Protein AF-A0A1V4QVP5-F1 (afdb_monomer)

Nearest PDB structures (foldseek):
  4fip-assembly1_E  TM=5.882E-01  e=9.992E-01  Saccharomyces cerevisiae S288C
  4w4u-assembly1_A  TM=5.948E-01  e=1.489E+00  Saccharomyces cerevisiae CEN.PK113-7D
  3m99-assembly1_A  TM=4.412E-01  e=8.748E-01  Saccharomyces cerevisiae
  4zux-assemb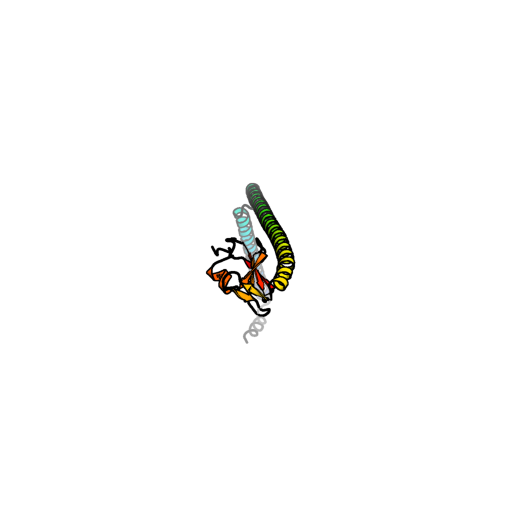ly1_U  TM=4.363E-01  e=8.748E-01  Saccharomyces cerevisiae S288C
  8c6j-assembly1_CN  TM=8.095E-01  e=6.877E+00  Homo sapiens

Radius of gyration: 49.01 Å; Cα contacts (8 Å, |Δi|>4): 133; chains: 1; bounding box: 114×27×97 Å

Structure (mmCIF, N/CA/C/O backbone):
data_AF-A0A1V4QVP5-F1
#
_entry.id   AF-A0A1V4QVP5-F1
#
loop_
_atom_site.group_PDB
_atom_site.id
_atom_site.type_symbol
_atom_site.label_atom_id
_atom_site.label_alt_id
_atom_site.label_comp_id
_atom_site.label_asym_id
_atom_site.label_entity_id
_atom_site.label_seq_id
_atom_site.pdbx_PDB_ins_code
_atom_site.Cartn_x
_atom_site.Cartn_y
_atom_site.Cartn_z
_atom_site.occupancy
_atom_site.B_iso_or_equiv
_atom_site.auth_seq_id
_atom_site.auth_comp_id
_atom_site.auth_asym_id
_atom_site.auth_atom_id
_atom_site.pdbx_PDB_model_num
ATOM 1 N N . MET A 1 1 ? 74.197 -14.615 -30.484 1.00 48.06 1 MET A N 1
ATOM 2 C CA . MET A 1 1 ? 75.615 -14.685 -30.912 1.00 48.06 1 MET A CA 1
ATOM 3 C C . MET A 1 1 ? 75.727 -15.071 -32.397 1.00 48.06 1 MET A C 1
ATOM 5 O O . MET A 1 1 ? 76.305 -16.100 -32.702 1.00 48.06 1 MET A O 1
ATOM 9 N N . THR A 1 2 ? 75.199 -14.274 -33.337 1.00 51.56 2 THR A N 1
ATOM 10 C CA . THR A 1 2 ? 75.295 -14.571 -34.794 1.00 51.56 2 THR A CA 1
ATOM 11 C C . THR A 1 2 ? 75.346 -13.304 -35.668 1.00 51.56 2 THR A C 1
ATOM 13 O O . THR A 1 2 ? 74.926 -13.320 -36.817 1.00 51.56 2 THR A O 1
ATOM 16 N N . GLY A 1 3 ? 75.841 -12.178 -35.136 1.00 49.94 3 GLY A N 1
ATOM 17 C CA . GLY A 1 3 ? 75.732 -10.869 -35.807 1.00 49.94 3 GLY A CA 1
ATOM 18 C C . GLY A 1 3 ? 77.021 -10.251 -36.362 1.00 49.94 3 GLY A C 1
ATOM 19 O O . GLY A 1 3 ? 76.950 -9.160 -36.906 1.00 49.94 3 GLY A O 1
ATOM 20 N N . TRP A 1 4 ? 78.194 -10.874 -36.203 1.00 47.78 4 TRP A N 1
ATOM 21 C CA . TRP A 1 4 ? 79.482 -10.172 -36.392 1.00 47.78 4 TRP A CA 1
ATOM 22 C C . TRP A 1 4 ? 80.413 -10.767 -37.465 1.00 47.78 4 TRP A C 1
ATOM 24 O O . TRP A 1 4 ? 81.536 -10.300 -37.616 1.00 47.78 4 TRP A O 1
ATOM 34 N N . CYS A 1 5 ? 79.963 -11.740 -38.266 1.00 49.09 5 CYS A N 1
ATOM 35 C CA . CYS A 1 5 ? 80.786 -12.302 -39.353 1.00 49.09 5 CYS A CA 1
ATOM 36 C C . CYS A 1 5 ? 80.526 -11.700 -40.745 1.00 49.09 5 CYS A C 1
ATOM 38 O O . CYS A 1 5 ? 81.312 -11.947 -41.652 1.00 49.09 5 CYS A O 1
ATOM 40 N N . PHE A 1 6 ? 79.480 -10.891 -40.942 1.00 49.09 6 PHE A N 1
ATOM 41 C CA . PHE A 1 6 ? 79.153 -10.371 -42.281 1.00 49.09 6 PHE A CA 1
ATOM 42 C C . PHE A 1 6 ? 79.916 -9.099 -42.685 1.00 49.09 6 PHE A C 1
ATOM 44 O O . PHE A 1 6 ? 79.939 -8.755 -43.862 1.00 49.09 6 PHE A O 1
ATOM 51 N N . VAL A 1 7 ? 80.576 -8.412 -41.747 1.00 53.84 7 VAL A N 1
ATOM 52 C CA . VAL A 1 7 ? 81.243 -7.125 -42.034 1.00 53.84 7 VAL A CA 1
ATOM 53 C C . VAL A 1 7 ? 82.668 -7.308 -42.582 1.00 53.84 7 VAL A C 1
ATOM 55 O O . VAL A 1 7 ? 83.163 -6.448 -43.303 1.00 53.84 7 VAL A O 1
ATOM 58 N N . ALA A 1 8 ? 83.322 -8.448 -42.333 1.00 49.28 8 ALA A N 1
ATOM 59 C CA . ALA A 1 8 ? 84.719 -8.652 -42.730 1.00 49.28 8 ALA A CA 1
ATOM 60 C C . ALA A 1 8 ? 84.920 -9.096 -44.196 1.00 49.28 8 ALA A C 1
ATOM 62 O O . ALA A 1 8 ? 86.034 -9.005 -44.702 1.00 49.28 8 ALA A O 1
ATOM 63 N N . LEU A 1 9 ? 83.873 -9.541 -44.907 1.00 50.56 9 LEU A N 1
ATOM 64 C CA . LEU A 1 9 ? 84.017 -10.088 -46.268 1.00 50.56 9 LEU A CA 1
ATOM 65 C C . LEU A 1 9 ? 83.854 -9.055 -47.403 1.00 50.56 9 LEU A C 1
ATOM 67 O O . LEU A 1 9 ? 83.979 -9.407 -48.571 1.00 50.56 9 LEU A O 1
ATOM 71 N N . VAL A 1 10 ? 83.576 -7.783 -47.089 1.00 54.41 10 VAL A N 1
ATOM 72 C CA . VAL A 1 10 ? 83.343 -6.726 -48.101 1.00 54.41 10 VAL A CA 1
ATOM 73 C C . VAL A 1 10 ? 84.635 -5.975 -48.484 1.00 54.41 10 VAL A C 1
ATOM 75 O O . VAL A 1 10 ? 84.661 -5.252 -49.474 1.00 54.41 10 VAL A O 1
ATOM 78 N N . LEU A 1 11 ? 85.746 -6.186 -47.768 1.00 52.00 11 LEU A N 1
ATOM 79 C CA . LEU A 1 11 ? 86.985 -5.402 -47.919 1.00 52.00 11 LEU A CA 1
ATOM 80 C C . LEU A 1 11 ? 88.023 -5.957 -48.920 1.00 52.00 11 LEU A C 1
ATOM 82 O O . LEU A 1 11 ? 89.117 -5.410 -49.018 1.00 52.00 11 LEU A O 1
ATOM 86 N N . GLN A 1 12 ? 87.689 -6.995 -49.695 1.00 54.16 12 GLN A N 1
ATOM 87 C CA . GLN A 1 12 ? 88.551 -7.544 -50.762 1.00 54.16 12 GLN A CA 1
ATOM 88 C C . GLN A 1 12 ? 87.877 -7.599 -52.145 1.00 54.16 12 GLN A C 1
ATOM 90 O O . GLN A 1 12 ? 88.340 -8.307 -53.036 1.00 54.16 12 GLN A O 1
ATOM 95 N N . ALA A 1 13 ? 86.781 -6.865 -52.352 1.00 56.88 13 ALA A N 1
ATOM 96 C CA . ALA A 1 13 ? 86.118 -6.807 -53.653 1.00 56.88 13 ALA A CA 1
ATOM 97 C C . ALA A 1 13 ? 86.552 -5.564 -54.447 1.00 56.88 13 ALA A C 1
ATOM 99 O O . ALA A 1 13 ? 86.545 -4.451 -53.923 1.00 56.88 13 ALA A O 1
ATOM 100 N N . ASP A 1 14 ? 86.899 -5.763 -55.723 1.00 57.47 14 ASP A N 1
ATOM 101 C CA . ASP A 1 14 ? 87.241 -4.696 -56.669 1.00 57.47 14 ASP A CA 1
ATOM 102 C C . ASP A 1 14 ? 86.198 -3.559 -56.638 1.00 57.47 14 ASP A C 1
ATOM 104 O O . ASP A 1 14 ? 84.995 -3.826 -56.782 1.00 57.47 14 ASP A O 1
ATOM 108 N N . PRO A 1 15 ? 86.615 -2.282 -56.535 1.00 60.66 15 PRO A N 1
ATOM 109 C CA . PRO A 1 15 ? 85.695 -1.151 -56.385 1.00 60.66 15 PRO A CA 1
ATOM 110 C C . PRO A 1 15 ? 84.714 -1.022 -57.563 1.00 60.66 15 PRO A C 1
ATOM 112 O O . PRO A 1 15 ? 83.573 -0.603 -57.377 1.00 60.66 15 PRO A O 1
ATOM 115 N N . GLY A 1 16 ? 85.104 -1.464 -58.764 1.00 61.56 16 GLY A N 1
ATOM 116 C CA . GLY A 1 16 ? 84.228 -1.472 -59.940 1.00 61.56 16 GLY A CA 1
ATOM 117 C C . GLY A 1 16 ? 83.059 -2.464 -59.848 1.00 61.56 16 GLY A C 1
ATOM 118 O O . GLY A 1 16 ? 81.964 -2.169 -60.328 1.00 61.56 16 GLY A O 1
ATOM 119 N N . LYS A 1 17 ? 83.242 -3.619 -59.190 1.00 61.50 17 LYS A N 1
ATOM 120 C CA . LYS A 1 17 ? 82.175 -4.626 -59.041 1.00 61.50 17 LYS A CA 1
ATOM 121 C C . LYS A 1 17 ? 81.186 -4.246 -57.943 1.00 61.50 17 LYS A C 1
ATOM 123 O O . LYS A 1 17 ? 79.986 -4.423 -58.144 1.00 61.50 17 LYS A O 1
ATOM 128 N N . LEU A 1 18 ? 81.657 -3.653 -56.844 1.00 61.34 18 LEU A N 1
ATOM 129 C CA . LEU A 1 18 ? 80.803 -3.170 -55.750 1.00 61.34 18 LEU A CA 1
ATOM 130 C C . LEU A 1 18 ? 79.824 -2.078 -56.208 1.00 61.34 18 LEU A C 1
ATOM 132 O O . LEU A 1 18 ? 78.652 -2.134 -55.846 1.00 61.34 18 LEU A O 1
ATOM 136 N N . ILE A 1 19 ? 80.263 -1.140 -57.054 1.00 66.00 19 ILE A N 1
ATOM 137 C CA . ILE A 1 19 ? 79.394 -0.076 -57.592 1.00 66.00 19 ILE A CA 1
ATOM 138 C C . ILE A 1 19 ? 78.336 -0.655 -58.545 1.00 66.00 19 ILE A C 1
ATOM 140 O O . ILE A 1 19 ? 77.173 -0.261 -58.504 1.00 66.00 19 ILE A O 1
ATOM 144 N N . SER A 1 20 ? 78.701 -1.638 -59.374 1.00 67.56 20 SER A N 1
ATOM 145 C CA . SER A 1 20 ? 77.731 -2.285 -60.269 1.00 67.56 20 SER A CA 1
ATOM 146 C C . SER A 1 20 ? 76.657 -3.067 -59.501 1.00 67.56 20 SER A C 1
ATOM 148 O O . SER A 1 20 ? 75.481 -3.016 -59.853 1.00 67.56 20 SER A O 1
ATOM 150 N N . LEU A 1 21 ? 77.032 -3.733 -58.404 1.00 70.81 21 LEU A N 1
ATOM 151 C CA . LEU A 1 21 ? 76.113 -4.539 -57.601 1.00 70.81 21 LEU A CA 1
ATOM 152 C C . LEU A 1 21 ? 75.145 -3.670 -56.785 1.00 70.81 21 LEU A C 1
ATOM 154 O O . LEU A 1 21 ? 73.966 -4.009 -56.663 1.00 70.81 21 LEU A O 1
ATOM 158 N N . THR A 1 22 ? 75.603 -2.528 -56.264 1.00 73.44 22 THR A N 1
ATOM 159 C CA . THR A 1 22 ? 74.737 -1.570 -55.556 1.00 73.44 22 THR A CA 1
ATOM 160 C C . THR A 1 22 ? 73.771 -0.860 -56.506 1.00 73.44 22 THR A C 1
ATOM 162 O O . THR A 1 22 ? 72.602 -0.680 -56.166 1.00 73.44 22 THR A O 1
ATOM 165 N N . LEU A 1 23 ? 74.190 -0.539 -57.734 1.00 74.19 23 LEU A N 1
ATOM 166 C CA . LEU A 1 23 ? 73.289 -0.005 -58.765 1.00 74.19 23 LEU A CA 1
ATOM 167 C C . LEU A 1 23 ? 72.232 -1.030 -59.209 1.00 74.19 23 LEU A C 1
ATOM 169 O O . LEU A 1 23 ? 71.060 -0.691 -59.343 1.00 74.19 23 LEU A O 1
ATOM 173 N N . ILE A 1 24 ? 72.605 -2.302 -59.374 1.00 78.06 24 ILE A N 1
ATOM 174 C CA . ILE A 1 24 ? 71.648 -3.353 -59.756 1.00 78.06 24 ILE A CA 1
ATOM 175 C C . ILE A 1 24 ? 70.640 -3.611 -58.627 1.00 78.06 24 ILE A C 1
ATOM 177 O O . ILE A 1 24 ? 69.439 -3.699 -58.873 1.00 78.06 24 ILE A O 1
ATOM 181 N N . THR A 1 25 ? 71.097 -3.688 -57.376 1.00 78.19 25 THR A N 1
ATOM 182 C CA . THR A 1 25 ? 70.210 -3.933 -56.224 1.00 78.19 25 THR A CA 1
ATOM 183 C C . THR A 1 25 ? 69.268 -2.765 -55.933 1.00 78.19 25 THR A C 1
ATOM 185 O O . THR A 1 25 ? 68.107 -3.000 -55.595 1.00 78.19 25 THR A O 1
ATOM 188 N N . THR A 1 26 ? 69.712 -1.518 -56.120 1.00 78.31 26 THR A N 1
ATOM 189 C CA . THR A 1 26 ? 68.842 -0.334 -55.992 1.00 78.31 26 THR A CA 1
ATOM 190 C C . THR A 1 26 ? 67.804 -0.243 -57.111 1.00 78.31 26 THR A C 1
ATOM 192 O O . THR A 1 26 ? 66.658 0.120 -56.851 1.00 78.31 26 THR A O 1
ATOM 195 N N . LEU A 1 27 ? 68.146 -0.642 -58.339 1.00 80.12 27 LEU A N 1
ATOM 196 C CA . LEU A 1 27 ? 67.174 -0.719 -59.434 1.00 80.12 27 LEU A CA 1
ATOM 197 C C . LEU A 1 27 ? 66.123 -1.812 -59.195 1.00 80.12 27 LEU A C 1
ATOM 199 O O . LEU A 1 27 ? 64.933 -1.570 -59.393 1.00 80.12 27 LEU A O 1
ATOM 203 N N . ILE A 1 28 ? 66.533 -2.990 -58.715 1.00 82.00 28 ILE A N 1
ATOM 204 C CA . ILE A 1 28 ? 65.602 -4.086 -58.406 1.00 82.00 28 ILE A CA 1
ATOM 205 C C . ILE A 1 28 ? 64.644 -3.687 -57.276 1.00 82.00 28 ILE A C 1
ATOM 207 O O . ILE A 1 28 ? 63.440 -3.930 -57.381 1.00 82.00 28 ILE A O 1
ATOM 211 N N . SER A 1 29 ? 65.138 -3.039 -56.217 1.00 83.00 29 SER A N 1
ATOM 212 C CA . SER A 1 29 ? 64.280 -2.595 -55.113 1.00 83.00 29 SER A CA 1
ATOM 213 C C . SER A 1 29 ? 63.316 -1.483 -55.537 1.00 83.00 29 SER A C 1
ATOM 215 O O . SER A 1 29 ? 62.144 -1.532 -55.164 1.00 83.00 29 SER A O 1
ATOM 217 N N . ALA A 1 30 ? 63.748 -0.541 -56.382 1.00 82.19 30 ALA A N 1
ATOM 218 C CA . ALA A 1 30 ? 62.877 0.502 -56.925 1.00 82.19 30 ALA A CA 1
ATOM 219 C C . ALA A 1 30 ? 61.730 -0.076 -57.773 1.00 82.19 30 ALA A C 1
ATOM 221 O O . ALA A 1 30 ? 60.576 0.328 -57.616 1.00 82.19 30 ALA A O 1
ATOM 222 N N . VAL A 1 31 ? 62.019 -1.070 -58.622 1.00 86.81 31 VAL A N 1
ATOM 223 C CA . VAL A 1 31 ? 60.994 -1.764 -59.421 1.00 86.81 31 VAL A CA 1
ATOM 224 C C . VAL A 1 31 ? 60.024 -2.531 -58.521 1.00 86.81 31 VAL A C 1
ATOM 226 O O . VAL A 1 31 ? 58.813 -2.481 -58.735 1.00 86.81 31 VAL A O 1
ATOM 229 N N . PHE A 1 32 ? 60.521 -3.192 -57.475 1.00 87.31 32 PHE A N 1
ATOM 230 C CA . PHE A 1 32 ? 59.671 -3.935 -56.545 1.00 87.31 32 PHE A CA 1
ATOM 231 C C . PHE A 1 32 ? 58.720 -3.013 -55.765 1.00 87.31 32 PHE A C 1
ATOM 233 O O . PHE A 1 32 ? 57.531 -3.308 -55.639 1.00 87.31 32 PHE A O 1
ATOM 240 N N . ILE A 1 33 ? 59.211 -1.853 -55.314 1.00 86.31 33 ILE A N 1
ATOM 241 C CA . ILE A 1 33 ? 58.389 -0.833 -54.645 1.00 86.31 33 ILE A CA 1
ATOM 242 C C . ILE A 1 33 ? 57.314 -0.292 -55.599 1.00 86.31 33 ILE A C 1
ATOM 244 O O . ILE A 1 33 ? 56.156 -0.159 -55.199 1.00 86.31 33 ILE A O 1
ATOM 248 N N . ALA A 1 34 ? 57.657 -0.039 -56.866 1.00 86.56 34 ALA A N 1
ATOM 249 C CA . ALA A 1 34 ? 56.696 0.425 -57.864 1.00 86.56 34 ALA A CA 1
ATOM 250 C C . ALA A 1 34 ? 55.576 -0.603 -58.115 1.00 86.56 34 ALA A C 1
ATOM 252 O O . ALA A 1 34 ? 54.401 -0.237 -58.165 1.00 86.56 34 ALA A O 1
ATOM 253 N N . ILE A 1 35 ? 55.913 -1.894 -58.200 1.00 89.00 35 ILE A N 1
ATOM 254 C CA . ILE A 1 35 ? 54.925 -2.970 -58.380 1.00 89.00 35 ILE A CA 1
ATOM 255 C C . ILE A 1 35 ? 53.986 -3.060 -57.170 1.00 89.00 35 ILE A C 1
ATOM 257 O O . ILE A 1 35 ? 52.769 -3.149 -57.344 1.00 89.00 35 ILE A O 1
ATOM 261 N N . ILE A 1 36 ? 54.521 -2.983 -55.946 1.00 88.00 36 ILE A N 1
ATOM 262 C CA . ILE A 1 36 ? 53.705 -2.998 -54.722 1.00 88.00 36 ILE A CA 1
ATOM 263 C C . ILE A 1 36 ? 52.761 -1.792 -54.684 1.00 88.00 36 ILE A C 1
ATOM 265 O O . ILE A 1 36 ? 51.580 -1.950 -54.371 1.00 88.00 36 ILE A O 1
ATOM 269 N N . ALA A 1 37 ? 53.244 -0.600 -55.041 1.00 88.62 37 ALA A N 1
ATOM 270 C CA . ALA A 1 37 ? 52.422 0.607 -55.067 1.00 88.62 37 ALA A CA 1
ATOM 271 C C . ALA A 1 37 ? 51.250 0.483 -56.057 1.00 88.62 37 ALA A C 1
ATOM 273 O O . ALA A 1 37 ? 50.115 0.828 -55.718 1.00 88.62 37 ALA A O 1
ATOM 274 N N . VAL A 1 38 ? 51.492 -0.073 -57.249 1.00 90.00 38 VAL A N 1
ATOM 275 C CA . VAL A 1 38 ? 50.442 -0.321 -58.250 1.00 90.00 38 VAL A CA 1
ATOM 276 C C . VAL A 1 38 ? 49.442 -1.372 -57.758 1.00 90.00 38 VAL A C 1
ATOM 278 O O . VAL A 1 38 ? 48.233 -1.170 -57.884 1.00 90.00 38 VAL A O 1
ATOM 281 N N . ALA A 1 39 ? 49.915 -2.460 -57.147 1.00 89.00 39 ALA A N 1
ATOM 282 C CA . ALA A 1 39 ? 49.050 -3.505 -56.603 1.00 89.00 39 ALA A CA 1
ATOM 283 C C . ALA A 1 39 ? 48.147 -2.976 -55.474 1.00 89.00 39 ALA A C 1
ATOM 285 O O . ALA A 1 39 ? 46.940 -3.222 -55.481 1.00 89.00 39 ALA A O 1
ATOM 286 N N . LEU A 1 40 ? 48.698 -2.188 -54.545 1.00 88.56 40 LEU A N 1
ATOM 287 C CA . LEU A 1 40 ? 47.925 -1.550 -53.477 1.00 88.56 40 LEU A CA 1
ATOM 288 C C . LEU A 1 40 ? 46.911 -0.546 -54.036 1.00 88.56 40 LEU A C 1
ATOM 290 O O . LEU A 1 40 ? 45.744 -0.571 -53.642 1.00 88.56 40 LEU A O 1
ATOM 294 N N . GLY A 1 41 ? 47.315 0.287 -55.000 1.00 88.88 41 GLY A N 1
ATOM 295 C CA . GLY A 1 41 ? 46.409 1.216 -55.677 1.00 88.88 41 GLY A CA 1
ATOM 296 C C . GLY A 1 41 ? 45.237 0.501 -56.359 1.00 88.88 41 GLY A C 1
ATOM 297 O O . GLY A 1 41 ? 44.087 0.941 -56.244 1.00 88.88 41 GLY A O 1
ATOM 298 N N . TYR A 1 42 ? 45.503 -0.639 -57.003 1.00 90.38 42 TYR A N 1
ATOM 299 C CA . TYR A 1 42 ? 44.484 -1.474 -57.641 1.00 90.38 42 TYR A CA 1
ATOM 300 C C . TYR A 1 42 ? 43.514 -2.103 -56.628 1.00 90.38 42 TYR A C 1
ATOM 302 O O . TYR A 1 42 ? 42.298 -2.078 -56.830 1.00 90.38 42 TYR A O 1
ATOM 310 N N . VAL A 1 43 ? 44.016 -2.620 -55.502 1.00 87.38 43 VAL A N 1
ATOM 311 C CA . VAL A 1 43 ? 43.166 -3.195 -54.446 1.00 87.38 43 VAL A CA 1
ATOM 312 C C . VAL A 1 43 ? 42.270 -2.127 -53.816 1.00 87.38 43 VAL A C 1
ATOM 314 O O . VAL A 1 43 ? 41.066 -2.347 -53.689 1.00 87.38 43 VAL A O 1
ATOM 317 N N . ILE A 1 44 ? 42.812 -0.946 -53.501 1.00 83.50 44 ILE A N 1
ATOM 318 C CA . ILE A 1 44 ? 42.043 0.163 -52.912 1.00 83.50 44 ILE A CA 1
ATOM 319 C C . ILE A 1 44 ? 40.950 0.643 -53.876 1.00 83.50 44 ILE A C 1
ATOM 321 O O . ILE A 1 44 ? 39.801 0.833 -53.470 1.00 83.50 44 ILE A O 1
ATOM 325 N N . THR A 1 45 ? 41.265 0.809 -55.165 1.00 80.69 45 THR A N 1
ATOM 326 C CA . THR A 1 45 ? 40.262 1.224 -56.163 1.00 80.69 45 THR A CA 1
ATOM 327 C C . THR A 1 45 ? 39.182 0.168 -56.376 1.00 80.69 45 THR A C 1
ATOM 329 O O . THR A 1 45 ? 38.007 0.521 -56.513 1.00 80.69 45 THR A O 1
ATOM 332 N N . ARG A 1 46 ? 39.531 -1.124 -56.344 1.00 82.12 46 ARG A N 1
ATOM 333 C CA . ARG A 1 46 ? 38.543 -2.205 -56.431 1.00 82.12 46 ARG A CA 1
ATOM 334 C C . ARG A 1 46 ? 37.659 -2.276 -55.185 1.00 82.12 46 ARG A C 1
ATOM 336 O O . ARG A 1 46 ? 36.451 -2.430 -55.336 1.00 82.12 46 ARG A O 1
ATOM 343 N N . MET A 1 47 ? 38.224 -2.114 -53.987 1.00 77.69 47 MET A N 1
ATOM 344 C CA . MET A 1 47 ? 37.452 -2.070 -52.739 1.00 77.69 47 MET A CA 1
ATOM 345 C C . MET A 1 47 ? 36.479 -0.892 -52.725 1.00 77.69 47 MET A C 1
ATOM 347 O O . MET A 1 47 ? 35.302 -1.096 -52.454 1.00 77.69 47 MET A O 1
ATOM 351 N N . ARG A 1 48 ? 36.911 0.307 -53.135 1.00 73.12 48 ARG A N 1
ATOM 352 C CA . ARG A 1 48 ? 36.013 1.471 -53.251 1.00 73.12 48 ARG A CA 1
ATOM 353 C C . ARG A 1 48 ? 34.878 1.254 -54.255 1.00 73.12 48 ARG A C 1
ATOM 355 O O . ARG A 1 48 ? 33.755 1.683 -54.012 1.00 73.12 48 ARG A O 1
ATOM 362 N N . ARG A 1 49 ? 35.137 0.569 -55.376 1.00 70.75 49 ARG A N 1
ATOM 363 C CA . ARG A 1 49 ? 34.082 0.204 -56.341 1.00 70.75 49 ARG A CA 1
ATOM 364 C C . ARG A 1 49 ? 33.132 -0.868 -55.802 1.00 70.75 49 ARG A C 1
ATOM 366 O O . ARG A 1 49 ? 31.945 -0.799 -56.100 1.00 70.75 49 ARG A O 1
ATOM 373 N N . ALA A 1 50 ? 33.637 -1.831 -55.032 1.00 67.31 50 ALA A N 1
ATOM 374 C CA . ALA A 1 50 ? 32.839 -2.907 -54.445 1.00 67.31 50 ALA A CA 1
ATOM 375 C C . ALA A 1 50 ? 31.965 -2.427 -53.278 1.00 67.31 50 ALA A C 1
ATOM 377 O O . ALA A 1 50 ? 30.833 -2.877 -53.145 1.00 67.31 50 ALA A O 1
ATOM 378 N N . LEU A 1 51 ? 32.467 -1.488 -52.474 1.00 62.72 51 LEU A N 1
ATOM 379 C CA . LEU A 1 51 ? 31.733 -0.918 -51.344 1.00 62.72 51 LEU A CA 1
ATOM 380 C C . LEU A 1 51 ? 30.624 0.048 -51.778 1.00 62.72 51 LEU A C 1
ATOM 382 O O . LEU A 1 51 ? 29.782 0.404 -50.964 1.00 62.72 51 LEU A O 1
ATOM 386 N N . GLY A 1 52 ? 30.580 0.470 -53.049 1.00 59.41 52 GLY A N 1
ATOM 387 C CA . GLY A 1 52 ? 29.473 1.279 -53.571 1.00 59.41 52 GLY A CA 1
ATOM 388 C C . GLY A 1 52 ? 29.292 2.639 -52.879 1.00 59.41 52 GLY A C 1
ATOM 389 O O . GLY A 1 52 ? 28.303 3.314 -53.150 1.00 59.41 52 GLY A O 1
ATOM 390 N N . GLU A 1 53 ? 30.255 3.066 -52.052 1.00 56.81 53 GLU A N 1
ATOM 391 C CA . GLU A 1 53 ? 30.230 4.262 -51.188 1.00 56.81 53 GLU A CA 1
ATOM 392 C C . GLU A 1 53 ? 30.038 5.591 -51.945 1.00 56.81 53 GLU A C 1
ATOM 394 O O . GLU A 1 53 ? 29.824 6.632 -51.334 1.00 56.81 53 GLU A O 1
ATOM 399 N N . GLY A 1 54 ? 30.085 5.573 -53.280 1.00 53.59 54 GLY A N 1
ATOM 400 C CA . GLY A 1 54 ? 29.831 6.732 -54.138 1.00 53.59 54 GLY A CA 1
ATOM 401 C C . GLY A 1 54 ? 28.447 6.780 -54.793 1.00 53.59 54 GLY A C 1
ATOM 402 O O . GLY A 1 54 ? 28.206 7.695 -55.579 1.00 53.59 54 GLY A O 1
ATOM 403 N N . ARG A 1 55 ? 27.546 5.813 -54.551 1.00 57.12 55 ARG A N 1
ATOM 404 C CA . ARG A 1 55 ? 26.189 5.849 -55.126 1.00 57.12 55 ARG A CA 1
ATOM 405 C C . ARG A 1 55 ? 25.234 6.613 -54.193 1.00 57.12 55 ARG A C 1
ATOM 407 O O . ARG A 1 55 ? 25.062 6.186 -53.052 1.00 57.12 55 ARG A O 1
ATOM 414 N N . PRO A 1 56 ? 24.570 7.691 -54.659 1.00 61.16 56 PRO A N 1
ATOM 415 C CA . PRO A 1 56 ? 23.679 8.515 -53.829 1.00 61.16 56 PRO A CA 1
ATOM 416 C C . PRO A 1 56 ? 22.475 7.740 -53.267 1.00 61.16 56 PRO A C 1
ATOM 418 O O . PRO A 1 56 ? 21.898 8.138 -52.262 1.00 61.16 56 PRO A O 1
ATOM 421 N N . GLU A 1 57 ? 22.120 6.608 -53.874 1.00 63.69 57 GLU A N 1
ATOM 422 C CA . GLU A 1 57 ? 21.026 5.745 -53.415 1.00 63.69 57 GLU A CA 1
ATOM 423 C C . GLU A 1 57 ? 21.352 5.015 -52.100 1.00 63.69 57 GLU A C 1
ATOM 425 O O . GLU A 1 57 ? 20.465 4.815 -51.271 1.00 63.69 57 GLU A O 1
ATOM 430 N N . HIS A 1 58 ? 22.620 4.655 -51.854 1.00 66.19 58 HIS A N 1
ATOM 431 C CA . HIS A 1 58 ? 22.995 3.929 -50.634 1.00 66.19 58 HIS A CA 1
ATOM 432 C C . HIS A 1 58 ? 22.983 4.837 -49.395 1.00 66.19 58 HIS A C 1
ATOM 434 O O . HIS A 1 58 ? 22.535 4.429 -48.324 1.00 66.19 58 HIS A O 1
ATOM 440 N N . SER A 1 59 ? 23.407 6.096 -49.543 1.00 70.69 59 SER A N 1
ATOM 441 C CA . SER A 1 59 ? 23.351 7.078 -48.456 1.00 70.69 59 SER A CA 1
ATOM 442 C C . SER A 1 59 ? 21.916 7.489 -48.124 1.00 70.69 59 SER A C 1
ATOM 444 O O . SER A 1 59 ? 21.590 7.632 -46.948 1.00 70.69 59 SER A O 1
ATOM 446 N N . GLN A 1 60 ? 21.033 7.612 -49.121 1.00 78.19 60 GLN A N 1
ATOM 447 C CA . GLN A 1 60 ? 19.610 7.881 -48.885 1.00 78.19 60 GLN A CA 1
ATOM 448 C C . GLN A 1 60 ? 18.925 6.736 -48.137 1.00 78.19 60 GLN A C 1
ATOM 450 O O . GLN A 1 60 ? 18.208 6.991 -47.172 1.00 78.19 60 GLN A O 1
ATOM 455 N N . TYR A 1 61 ? 19.212 5.486 -48.505 1.00 81.19 61 TYR A N 1
ATOM 456 C CA . TYR A 1 61 ? 18.682 4.323 -47.797 1.00 81.19 61 TYR A CA 1
ATOM 457 C C . TYR A 1 61 ? 19.111 4.292 -46.318 1.00 81.19 61 TYR A C 1
ATOM 459 O O . TYR A 1 61 ? 18.273 4.119 -45.432 1.00 81.19 61 TYR A O 1
ATOM 467 N N . LEU A 1 62 ? 20.396 4.533 -46.027 1.00 83.94 62 LEU A N 1
ATOM 468 C CA . LEU A 1 62 ? 20.900 4.598 -44.648 1.00 83.94 62 LEU A CA 1
ATOM 469 C C . LEU A 1 62 ? 20.273 5.754 -43.853 1.00 83.94 62 LEU A C 1
ATOM 471 O O . LEU A 1 62 ? 19.947 5.596 -42.675 1.00 83.94 62 LEU A O 1
ATOM 475 N N . LEU A 1 63 ? 20.056 6.910 -44.485 1.00 86.62 63 LEU A N 1
ATOM 476 C CA . LEU A 1 63 ? 19.375 8.047 -43.859 1.00 86.62 63 LEU A CA 1
ATOM 477 C C . LEU A 1 63 ? 17.901 7.746 -43.559 1.00 86.62 63 LEU A C 1
ATOM 479 O O . LEU A 1 63 ? 17.400 8.101 -42.493 1.00 86.62 63 LEU A O 1
ATOM 483 N N . GLU A 1 64 ? 17.196 7.066 -44.460 1.00 89.00 64 GLU A N 1
ATOM 484 C CA . GLU A 1 64 ? 15.817 6.647 -44.210 1.00 89.00 64 GLU A CA 1
ATOM 485 C C . GLU A 1 64 ? 15.723 5.595 -43.105 1.00 89.00 64 GLU A C 1
ATOM 487 O O . GLU A 1 64 ? 14.832 5.677 -42.256 1.00 89.00 64 GLU A O 1
ATOM 492 N N . GLN A 1 65 ? 16.650 4.636 -43.078 1.00 92.06 65 GLN A N 1
ATOM 493 C CA . GLN A 1 65 ? 16.698 3.612 -42.040 1.00 92.06 65 GLN A CA 1
ATOM 494 C C . GLN A 1 65 ? 16.977 4.230 -40.664 1.00 92.06 65 GLN A C 1
ATOM 496 O O . GLN A 1 65 ? 16.203 4.025 -39.730 1.00 92.06 65 GLN A O 1
ATOM 501 N N . THR A 1 66 ? 18.012 5.065 -40.553 1.00 91.62 66 THR A N 1
ATOM 502 C CA . THR A 1 66 ? 18.336 5.772 -39.302 1.00 91.62 66 THR A CA 1
ATOM 503 C C . THR A 1 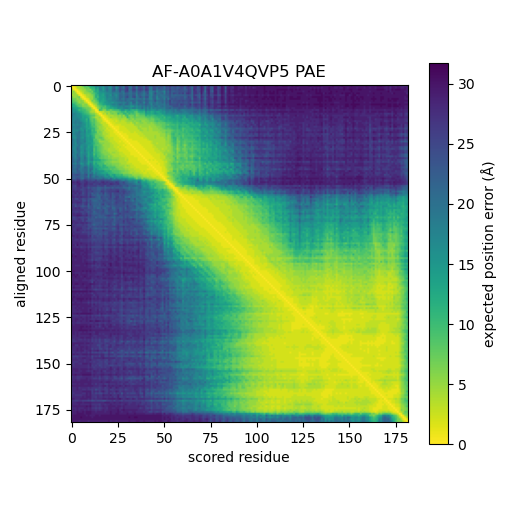66 ? 17.197 6.686 -38.852 1.00 91.62 66 THR A C 1
ATOM 505 O O . THR A 1 66 ? 16.886 6.750 -37.663 1.00 91.62 66 THR A O 1
ATOM 508 N N . ARG A 1 67 ? 16.491 7.345 -39.782 1.00 94.25 67 ARG A N 1
ATOM 509 C CA . ARG A 1 67 ? 15.299 8.140 -39.453 1.00 94.25 67 ARG A CA 1
ATOM 510 C C . ARG A 1 67 ? 14.176 7.281 -38.866 1.00 94.25 67 ARG A C 1
ATOM 512 O O . ARG A 1 67 ? 13.549 7.712 -37.899 1.00 94.25 67 ARG A O 1
ATOM 519 N N . LYS A 1 68 ? 13.918 6.091 -39.419 1.00 95.50 68 LYS A N 1
ATOM 520 C CA . LYS A 1 68 ? 12.922 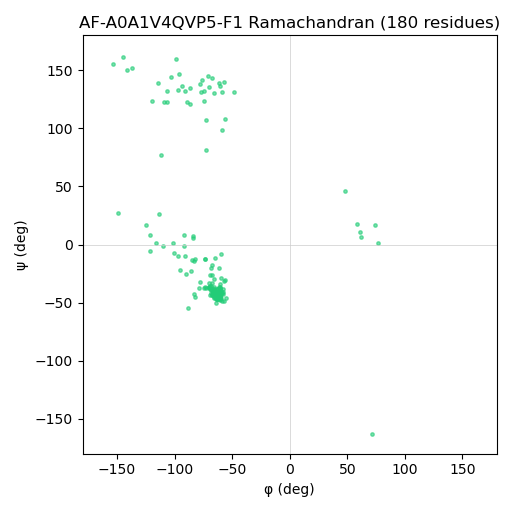5.149 -38.875 1.00 95.50 68 LYS A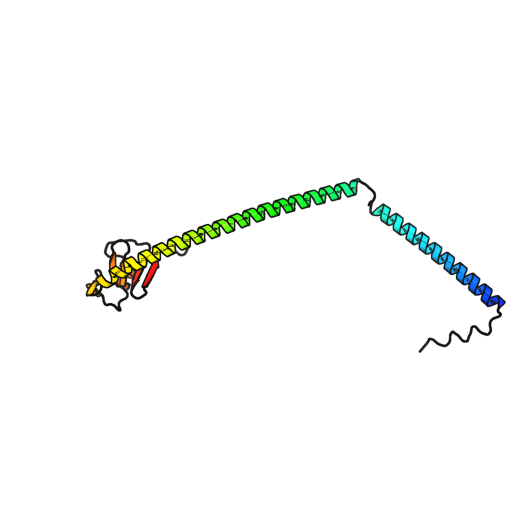 CA 1
ATOM 521 C C . LYS A 1 68 ? 13.319 4.672 -37.480 1.00 95.50 68 LYS A C 1
ATOM 523 O O . LYS A 1 68 ? 12.504 4.761 -36.568 1.00 95.50 68 LYS A O 1
ATOM 528 N N . GLU A 1 69 ? 14.575 4.280 -37.290 1.00 94.75 69 GLU A N 1
ATOM 529 C CA . GLU A 1 69 ? 15.099 3.842 -35.990 1.00 94.75 69 GLU A CA 1
ATOM 530 C C . GLU A 1 69 ? 14.986 4.945 -34.923 1.00 94.75 69 GLU A C 1
ATOM 532 O O . GLU A 1 69 ? 14.535 4.694 -33.804 1.00 94.75 69 GLU A O 1
ATOM 537 N N . LEU A 1 70 ? 15.307 6.197 -35.270 1.00 95.00 70 LEU A N 1
ATOM 538 C CA . LEU A 1 70 ? 15.157 7.337 -34.361 1.00 95.00 70 LEU A CA 1
ATOM 539 C C . LEU A 1 70 ? 13.691 7.617 -34.005 1.00 95.00 70 LEU A C 1
ATOM 541 O O . LEU A 1 70 ? 13.392 7.922 -32.847 1.00 95.00 70 LEU A O 1
ATOM 545 N N . LEU A 1 71 ? 12.770 7.502 -34.969 1.00 95.50 71 LEU A N 1
ATOM 546 C CA . LEU A 1 71 ? 11.336 7.667 -34.717 1.00 95.50 71 LEU A CA 1
ATOM 547 C C . LEU A 1 71 ? 10.789 6.554 -33.818 1.00 95.50 71 LEU A C 1
ATOM 549 O O . LEU A 1 71 ? 10.048 6.850 -32.879 1.00 95.50 71 LEU A O 1
ATOM 553 N N . GLU A 1 72 ? 11.189 5.304 -34.045 1.00 95.44 72 GLU A N 1
ATOM 554 C CA . GLU A 1 72 ? 10.804 4.177 -33.193 1.00 95.44 72 GLU A CA 1
ATOM 555 C C . GLU A 1 72 ? 11.338 4.333 -31.767 1.00 95.44 72 GLU A C 1
ATOM 557 O O . GLU A 1 72 ? 10.594 4.143 -30.803 1.00 95.44 72 GLU A O 1
ATOM 562 N N . LEU A 1 73 ? 12.601 4.735 -31.603 1.00 94.81 73 LEU A N 1
ATOM 563 C CA . LEU A 1 73 ? 13.184 4.994 -30.285 1.00 94.81 73 LEU A CA 1
ATOM 564 C C . LEU A 1 73 ? 12.481 6.150 -29.567 1.00 94.81 73 LEU A C 1
ATOM 566 O O . LEU A 1 73 ? 12.207 6.057 -28.369 1.00 94.81 73 LEU A O 1
ATOM 570 N N . ALA A 1 74 ? 12.145 7.226 -30.282 1.00 94.56 74 ALA A N 1
ATOM 571 C CA . ALA A 1 74 ? 11.397 8.344 -29.715 1.00 94.56 74 ALA A CA 1
ATOM 572 C C . ALA A 1 74 ? 9.985 7.922 -29.274 1.00 94.56 74 ALA A C 1
ATOM 574 O O . ALA A 1 74 ? 9.527 8.329 -28.204 1.00 94.56 74 ALA A O 1
ATOM 575 N N . GLN A 1 75 ? 9.302 7.084 -30.060 1.00 95.69 75 GLN A N 1
ATOM 576 C CA . GLN A 1 75 ? 7.993 6.539 -29.697 1.00 95.69 75 GLN A CA 1
ATOM 577 C C . GLN A 1 75 ? 8.080 5.615 -28.478 1.00 95.69 75 GLN A C 1
ATOM 579 O O . GLN A 1 75 ? 7.305 5.797 -27.538 1.00 95.69 75 GLN A O 1
ATOM 584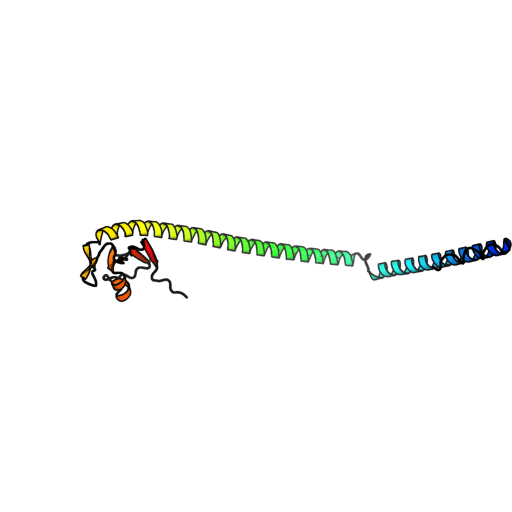 N N . LYS A 1 76 ? 9.051 4.692 -28.442 1.00 95.56 76 LYS A N 1
ATOM 585 C CA . LYS A 1 76 ? 9.284 3.802 -27.291 1.00 95.56 76 LYS A CA 1
ATOM 586 C C . LYS A 1 76 ? 9.525 4.600 -26.011 1.00 95.56 76 LYS A C 1
ATOM 588 O O . LYS A 1 76 ? 8.813 4.390 -25.032 1.00 95.56 76 LYS A O 1
ATOM 593 N N . LYS A 1 77 ? 10.407 5.606 -26.050 1.00 94.94 77 LYS A N 1
ATOM 594 C CA . LYS A 1 77 ? 10.666 6.486 -24.897 1.00 94.94 77 LYS A CA 1
ATOM 595 C C . LYS A 1 77 ? 9.421 7.240 -24.430 1.00 94.94 77 LYS A C 1
ATOM 597 O O . LYS A 1 77 ? 9.203 7.358 -23.230 1.00 94.94 77 LYS A O 1
ATOM 602 N N . ARG A 1 78 ? 8.575 7.728 -25.347 1.00 93.38 78 ARG A N 1
ATOM 603 C CA . ARG A 1 78 ? 7.313 8.398 -24.979 1.00 93.38 78 ARG A CA 1
ATOM 604 C C . ARG A 1 78 ? 6.334 7.448 -24.290 1.00 93.38 78 ARG A C 1
ATOM 606 O O . ARG A 1 78 ? 5.670 7.854 -23.342 1.00 93.38 78 ARG A O 1
ATOM 613 N N . VAL A 1 79 ? 6.224 6.207 -24.764 1.00 94.50 79 VAL A N 1
ATOM 614 C CA . VAL A 1 79 ? 5.354 5.195 -24.144 1.00 94.50 79 VAL A CA 1
ATOM 615 C C . VAL A 1 79 ? 5.879 4.807 -22.763 1.00 94.50 79 VAL A C 1
ATOM 617 O O . VAL A 1 79 ? 5.099 4.747 -21.816 1.00 94.50 79 VAL A O 1
ATOM 620 N N . GLU A 1 80 ? 7.188 4.602 -22.624 1.00 93.00 80 GLU A N 1
ATOM 621 C CA . GLU A 1 80 ? 7.821 4.311 -21.334 1.00 93.00 80 GLU A CA 1
ATOM 622 C C . GLU A 1 80 ? 7.625 5.453 -20.338 1.00 93.00 80 GLU A C 1
ATOM 624 O O . GLU A 1 80 ? 7.166 5.203 -19.229 1.00 93.00 80 GLU A O 1
ATOM 629 N N . GLN A 1 81 ? 7.854 6.705 -20.749 1.00 94.31 81 GLN A N 1
ATOM 630 C CA . GLN A 1 81 ? 7.624 7.880 -19.901 1.00 94.31 81 GLN A CA 1
ATOM 631 C C . GLN A 1 81 ? 6.172 7.984 -19.418 1.00 94.31 81 GLN A C 1
ATOM 633 O O . GLN A 1 81 ? 5.931 8.288 -18.249 1.00 94.31 81 GLN A O 1
ATOM 638 N N . LYS A 1 82 ? 5.196 7.702 -20.293 1.00 93.94 82 LYS A N 1
ATOM 639 C CA . LYS A 1 82 ? 3.778 7.669 -19.907 1.00 93.94 82 LYS A CA 1
ATOM 640 C C . LYS A 1 82 ? 3.502 6.573 -18.883 1.00 93.94 82 LYS A C 1
ATOM 642 O O . LYS A 1 82 ? 2.905 6.855 -17.852 1.00 93.94 82 LYS A O 1
ATOM 647 N N . ARG A 1 83 ? 4.007 5.356 -19.112 1.00 93.25 83 ARG A N 1
ATOM 648 C CA . ARG A 1 83 ? 3.857 4.243 -18.161 1.00 93.25 83 ARG A CA 1
ATOM 649 C C . ARG A 1 83 ? 4.486 4.560 -16.808 1.00 93.25 83 ARG A C 1
ATOM 651 O O . ARG A 1 83 ? 3.872 4.296 -15.781 1.00 93.25 83 ARG A O 1
ATOM 658 N N . THR A 1 84 ? 5.680 5.151 -16.783 1.00 91.44 84 THR A N 1
ATOM 659 C CA . THR A 1 84 ? 6.328 5.526 -15.519 1.00 91.44 84 THR A CA 1
ATOM 660 C C . THR A 1 84 ? 5.562 6.623 -14.788 1.00 91.44 84 THR A C 1
ATOM 662 O O . THR A 1 84 ? 5.440 6.551 -13.569 1.00 91.44 84 THR A O 1
ATOM 665 N N . ALA A 1 85 ? 5.001 7.597 -15.511 1.00 93.19 85 ALA A N 1
ATOM 666 C CA . ALA A 1 85 ? 4.175 8.645 -14.916 1.00 93.19 85 ALA A CA 1
ATOM 667 C C . ALA A 1 85 ? 2.867 8.082 -14.335 1.00 93.19 85 ALA A C 1
ATOM 669 O O . ALA A 1 85 ? 2.502 8.424 -13.216 1.00 93.19 85 ALA A O 1
ATOM 670 N N . GLU A 1 86 ? 2.203 7.163 -15.043 1.00 93.31 86 GLU A N 1
ATOM 671 C CA . GLU A 1 86 ? 0.997 6.480 -14.553 1.00 93.31 86 GLU A CA 1
ATOM 672 C C . GLU A 1 86 ? 1.276 5.644 -13.295 1.00 93.31 86 GLU A C 1
ATOM 674 O O . GLU A 1 86 ? 0.487 5.661 -12.350 1.00 93.31 86 GLU A O 1
ATOM 679 N N . ILE A 1 87 ? 2.403 4.925 -13.256 1.00 93.12 87 ILE A N 1
ATOM 680 C CA . ILE A 1 87 ? 2.812 4.148 -12.076 1.00 93.12 87 ILE A CA 1
ATOM 681 C C . ILE A 1 87 ? 3.116 5.079 -10.898 1.00 93.12 87 ILE A C 1
ATOM 683 O O . ILE A 1 87 ? 2.656 4.818 -9.787 1.00 93.12 87 ILE A O 1
ATOM 687 N N . ALA A 1 88 ? 3.850 6.172 -11.131 1.00 92.88 88 ALA A N 1
ATOM 688 C CA . ALA A 1 88 ? 4.155 7.155 -10.094 1.00 92.88 88 ALA A CA 1
ATOM 689 C C . ALA A 1 88 ? 2.875 7.784 -9.523 1.00 92.88 88 ALA A C 1
ATOM 691 O O . ALA A 1 88 ? 2.702 7.818 -8.307 1.00 92.88 88 ALA A O 1
ATOM 692 N N . GLN A 1 89 ? 1.935 8.175 -10.388 1.00 93.38 89 GLN A N 1
ATOM 693 C CA . GLN A 1 89 ? 0.657 8.752 -9.974 1.00 93.38 89 GLN A CA 1
ATOM 694 C C . GLN A 1 89 ? -0.177 7.769 -9.139 1.00 93.38 89 GLN A C 1
ATOM 696 O O . GLN A 1 89 ? -0.720 8.145 -8.101 1.00 93.38 89 GLN A O 1
ATOM 701 N N . LYS A 1 90 ? -0.257 6.495 -9.548 1.00 92.00 90 LYS A N 1
ATOM 702 C CA . LYS A 1 90 ? -0.951 5.456 -8.767 1.00 92.00 90 LYS A CA 1
ATOM 703 C C . LYS A 1 90 ? -0.311 5.251 -7.396 1.00 92.00 90 LYS A C 1
ATOM 705 O O . LYS A 1 90 ? -1.024 5.096 -6.409 1.00 92.00 90 LYS A O 1
ATOM 710 N N . LEU A 1 91 ? 1.019 5.274 -7.324 1.00 91.81 91 LEU A N 1
ATOM 711 C CA . LEU A 1 91 ? 1.743 5.133 -6.064 1.00 91.81 91 LEU A CA 1
ATOM 712 C C . LEU A 1 91 ? 1.479 6.319 -5.124 1.00 91.81 91 LEU A C 1
ATOM 714 O O . LEU A 1 91 ? 1.301 6.119 -3.925 1.00 91.81 91 LEU A O 1
ATOM 718 N N . GLU A 1 92 ? 1.438 7.544 -5.649 1.00 89.56 92 GLU A N 1
ATOM 719 C CA . GLU A 1 92 ? 1.095 8.737 -4.866 1.00 89.56 92 GLU A CA 1
ATOM 720 C C . GLU A 1 92 ? -0.342 8.681 -4.341 1.00 89.56 92 GLU A C 1
ATOM 722 O O . GLU A 1 92 ? -0.564 8.917 -3.154 1.00 89.56 92 GLU A O 1
ATOM 727 N N . GLN A 1 93 ? -1.302 8.276 -5.179 1.00 88.50 93 GLN A N 1
ATOM 728 C CA . GLN A 1 93 ? -2.695 8.083 -4.762 1.00 88.50 93 GLN A CA 1
ATOM 729 C C . GLN A 1 93 ? -2.823 7.023 -3.661 1.00 88.50 93 GLN A C 1
ATOM 731 O O . GLN A 1 93 ? -3.497 7.257 -2.661 1.00 88.50 93 GLN A O 1
ATOM 736 N N . GLN A 1 94 ? -2.130 5.889 -3.795 1.00 87.94 94 GLN A N 1
ATOM 737 C CA . GLN A 1 94 ? -2.115 4.844 -2.768 1.00 87.94 94 GLN A CA 1
ATOM 738 C C . GLN A 1 94 ? -1.492 5.325 -1.454 1.00 87.94 94 GLN A C 1
ATOM 740 O O . GLN A 1 94 ? -1.993 4.991 -0.381 1.00 87.94 94 GLN A O 1
ATOM 745 N N . LYS A 1 95 ? -0.414 6.117 -1.512 1.00 89.50 95 LYS A N 1
ATOM 746 C CA . LYS A 1 95 ? 0.208 6.699 -0.314 1.00 89.50 95 LYS A CA 1
ATOM 747 C C . LYS A 1 95 ? -0.732 7.672 0.390 1.00 89.50 95 LYS A C 1
ATOM 749 O O . LYS A 1 95 ? -0.905 7.545 1.598 1.00 89.50 95 LYS A O 1
ATOM 754 N N . ALA A 1 96 ? -1.366 8.575 -0.357 1.00 87.12 96 ALA A N 1
ATOM 755 C CA . ALA A 1 96 ? -2.335 9.519 0.194 1.00 87.12 96 ALA A CA 1
ATOM 756 C C . ALA A 1 96 ? -3.522 8.784 0.836 1.00 87.12 96 ALA A C 1
ATOM 758 O O . ALA A 1 96 ? -3.881 9.064 1.977 1.00 87.12 96 ALA A O 1
ATOM 759 N N . GLN A 1 97 ? -4.071 7.772 0.158 1.00 86.38 97 GLN A N 1
ATOM 760 C CA . GLN A 1 97 ? -5.151 6.954 0.706 1.00 86.38 97 GLN A CA 1
ATOM 761 C C . GLN A 1 97 ? -4.715 6.231 1.988 1.00 86.38 97 GLN A C 1
ATOM 763 O O . GLN A 1 97 ? -5.407 6.303 3.002 1.00 86.38 97 GLN A O 1
ATOM 768 N N . LYS A 1 98 ? -3.537 5.598 1.992 1.00 85.12 98 LYS A N 1
ATOM 769 C CA . LYS A 1 98 ? -3.002 4.919 3.181 1.00 85.12 98 LYS A CA 1
ATOM 770 C C . LYS A 1 98 ? -2.803 5.876 4.358 1.00 85.12 98 LYS A C 1
ATOM 772 O O . LYS A 1 98 ? -3.034 5.491 5.501 1.00 85.12 98 LYS A O 1
ATOM 777 N N . GLU A 1 99 ? -2.381 7.109 4.095 1.00 87.50 99 GLU A N 1
ATOM 778 C CA . GLU A 1 99 ? -2.207 8.121 5.133 1.00 87.50 99 GLU A CA 1
ATOM 779 C C . GLU A 1 99 ? -3.542 8.580 5.727 1.00 87.50 99 GLU A C 1
ATOM 781 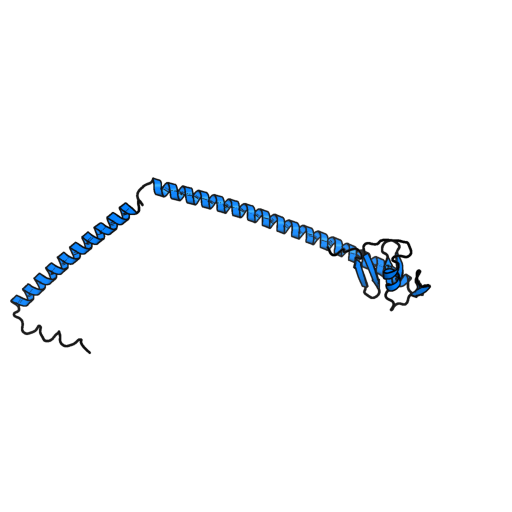O O . GLU A 1 99 ? -3.661 8.623 6.950 1.00 87.50 99 GLU A O 1
ATOM 786 N N . THR A 1 100 ? -4.562 8.814 4.893 1.00 86.38 100 THR A N 1
ATOM 787 C CA . THR A 1 100 ? -5.914 9.157 5.374 1.00 86.38 100 THR A CA 1
ATOM 788 C C . THR A 1 100 ? -6.531 8.042 6.218 1.00 86.38 100 THR A C 1
ATOM 790 O O . THR A 1 100 ? -7.069 8.307 7.290 1.00 86.38 100 THR A O 1
ATOM 793 N N . VAL A 1 101 ? -6.379 6.783 5.794 1.00 85.38 101 VAL A N 1
ATOM 794 C CA . VAL A 1 101 ? -6.837 5.614 6.558 1.00 85.38 101 VAL A CA 1
ATOM 795 C C . VAL A 1 101 ? -6.103 5.544 7.897 1.00 85.38 101 VAL A C 1
ATOM 797 O O . VAL A 1 101 ? -6.739 5.420 8.939 1.00 85.38 101 VAL A O 1
ATOM 800 N N . ARG A 1 102 ? -4.774 5.714 7.906 1.00 85.81 102 ARG A N 1
ATOM 801 C CA . ARG A 1 102 ? -3.986 5.717 9.147 1.00 85.81 102 ARG A CA 1
ATOM 802 C C . ARG A 1 102 ? -4.447 6.799 10.128 1.00 85.81 102 ARG A C 1
ATOM 804 O O . ARG A 1 102 ? -4.522 6.519 11.318 1.00 85.81 102 ARG A O 1
ATOM 811 N N . GLN A 1 103 ? -4.737 8.008 9.645 1.00 88.94 103 GLN A N 1
ATOM 812 C CA . GLN A 1 103 ? -5.244 9.098 10.487 1.00 88.94 103 GLN A CA 1
ATOM 813 C C . GLN A 1 103 ? -6.608 8.748 11.093 1.00 88.94 103 GLN A C 1
ATOM 815 O O . GLN A 1 103 ? -6.768 8.848 12.305 1.00 88.94 103 GLN A O 1
ATOM 820 N N . ALA A 1 104 ? -7.540 8.232 10.288 1.00 86.75 104 ALA A N 1
ATOM 821 C CA . ALA A 1 104 ? -8.853 7.807 10.772 1.00 86.75 104 ALA A CA 1
ATOM 822 C C . ALA A 1 104 ? -8.765 6.683 11.823 1.00 86.75 104 ALA A C 1
ATOM 824 O O . ALA A 1 104 ? -9.492 6.701 12.815 1.00 86.75 104 ALA A O 1
ATOM 825 N N . HIS A 1 105 ? -7.850 5.722 11.647 1.00 86.75 105 HIS A N 1
ATOM 826 C CA . HIS A 1 105 ? -7.609 4.683 12.652 1.00 86.75 105 HIS A CA 1
ATOM 827 C C . HIS A 1 105 ? -7.048 5.253 13.953 1.00 86.75 105 HIS A C 1
ATOM 829 O O . HIS A 1 105 ? -7.447 4.803 15.022 1.00 86.75 105 HIS A O 1
ATOM 835 N N . GLU A 1 106 ? -6.145 6.229 13.886 1.00 90.00 106 GLU A N 1
ATOM 836 C CA . GLU A 1 106 ? -5.590 6.847 15.090 1.00 90.00 106 GLU A CA 1
ATOM 837 C C . GLU A 1 106 ? -6.653 7.642 15.857 1.00 90.00 106 GLU A C 1
ATOM 839 O O . GLU A 1 106 ? -6.769 7.504 17.072 1.00 90.00 106 GLU A O 1
ATOM 844 N N . GLU A 1 107 ? -7.495 8.401 15.155 1.00 90.25 107 GLU A N 1
ATOM 845 C CA . GLU A 1 107 ? -8.630 9.109 15.760 1.00 90.25 107 GLU A CA 1
ATOM 846 C C . GLU A 1 107 ? -9.621 8.136 16.414 1.00 90.25 107 GLU A C 1
ATOM 848 O O . GLU A 1 107 ? -10.016 8.316 17.570 1.00 90.25 107 GLU A O 1
ATOM 853 N N . ALA A 1 108 ? -9.966 7.050 15.713 1.00 89.44 108 ALA A N 1
ATOM 854 C CA . ALA A 1 108 ? -10.813 6.000 16.262 1.00 89.44 108 ALA A CA 1
ATOM 855 C C . ALA A 1 108 ? -10.167 5.347 17.493 1.00 89.44 108 ALA A C 1
ATOM 857 O O . ALA A 1 108 ? -10.855 5.105 18.483 1.00 89.44 108 ALA A O 1
ATOM 858 N N . ARG A 1 109 ? -8.851 5.110 17.470 1.00 92.50 109 ARG A N 1
ATOM 859 C CA . ARG A 1 109 ? -8.101 4.514 18.583 1.00 92.50 109 ARG A CA 1
ATOM 860 C C . ARG A 1 109 ? -8.227 5.358 19.842 1.00 92.50 109 ARG A C 1
ATOM 862 O O . ARG A 1 109 ? -8.597 4.822 20.882 1.00 92.50 109 ARG A O 1
ATOM 869 N N . VAL A 1 110 ? -8.003 6.666 19.727 1.00 91.56 110 VAL A N 1
ATOM 870 C CA . VAL A 1 110 ? -8.132 7.602 20.852 1.00 91.56 110 VAL A CA 1
ATOM 871 C C . VAL A 1 110 ? -9.561 7.595 21.399 1.00 91.56 110 VAL A C 1
ATOM 873 O O . VAL A 1 110 ? -9.743 7.415 22.600 1.00 91.56 110 VAL A O 1
ATOM 876 N N . SER A 1 111 ? -10.577 7.689 20.532 1.00 91.81 111 SER A N 1
ATOM 877 C CA . SER A 1 111 ? -11.979 7.680 20.984 1.00 91.81 111 SER A CA 1
ATOM 878 C C . SER A 1 111 ? -12.387 6.371 21.674 1.00 91.81 111 SER A C 1
ATOM 880 O O . SER A 1 111 ? -13.108 6.382 22.667 1.00 91.81 111 SER A O 1
ATOM 882 N N . LEU A 1 112 ? -11.907 5.224 21.182 1.00 92.50 112 LEU A N 1
ATOM 883 C CA . LEU A 1 112 ? -12.267 3.913 21.723 1.00 92.50 112 LEU A CA 1
ATOM 884 C C . LEU A 1 112 ? -11.507 3.606 23.012 1.00 92.50 112 LEU A C 1
ATOM 886 O O . LEU A 1 112 ? -12.068 2.963 23.898 1.00 92.50 112 LEU A O 1
ATOM 890 N N . ALA A 1 113 ? -10.274 4.100 23.149 1.00 91.25 113 ALA A N 1
ATOM 891 C CA . ALA A 1 113 ? -9.483 3.961 24.366 1.00 91.25 113 ALA A CA 1
ATOM 892 C C . ALA A 1 113 ? -10.165 4.623 25.578 1.00 91.25 113 ALA A C 1
ATOM 894 O O . ALA A 1 113 ? -10.134 4.067 26.677 1.00 91.25 113 ALA A O 1
ATOM 895 N N . GLU A 1 114 ? -10.850 5.756 25.388 1.00 90.38 114 GLU A N 1
ATOM 896 C CA . GLU A 1 114 ? -11.626 6.411 26.453 1.00 90.38 114 GLU A CA 1
ATOM 897 C C . GLU A 1 114 ? -12.754 5.510 26.986 1.00 90.38 114 GLU A C 1
ATOM 899 O O . GLU A 1 114 ? -13.009 5.456 28.193 1.00 90.38 114 GLU A O 1
ATOM 904 N N . 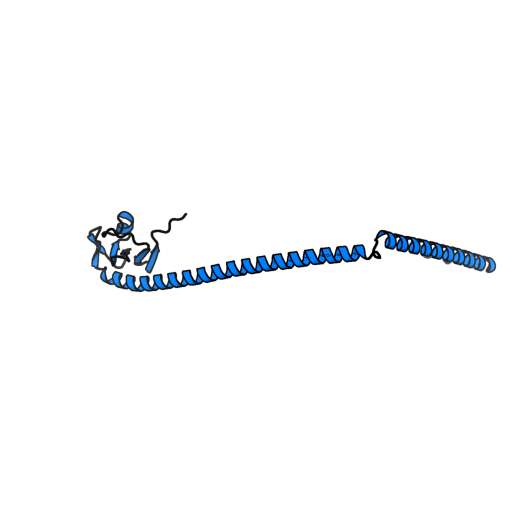HIS A 1 115 ? -13.389 4.724 26.111 1.00 91.62 115 HIS A N 1
ATOM 905 C CA . HIS A 1 115 ? -14.462 3.810 26.505 1.00 91.62 115 HIS A CA 1
ATOM 906 C C . HIS A 1 115 ? -13.975 2.628 27.350 1.00 91.62 115 HIS A C 1
ATOM 908 O O . HIS A 1 115 ? -14.740 2.125 28.179 1.00 91.62 115 HIS A O 1
ATOM 914 N N . VAL A 1 116 ? -12.711 2.222 27.211 1.00 92.06 116 VAL A N 1
ATOM 915 C CA . VAL A 1 116 ? -12.124 1.102 27.963 1.00 92.06 116 VAL A CA 1
ATOM 916 C C . VAL A 1 116 ? -12.132 1.377 29.461 1.00 92.06 116 VAL A C 1
ATOM 918 O O . VAL A 1 116 ? -12.547 0.525 30.242 1.00 92.06 116 VAL A O 1
ATOM 921 N N . GLN A 1 117 ? -11.740 2.584 29.876 1.00 90.56 117 GLN A N 1
ATOM 922 C CA . GLN A 1 117 ? -11.685 2.932 31.299 1.00 90.56 117 GLN A CA 1
ATOM 923 C C . GLN A 1 117 ? -13.064 2.834 31.956 1.00 90.56 117 GLN A C 1
ATOM 925 O O . GLN A 1 117 ? -13.184 2.423 33.106 1.00 90.56 117 GLN A O 1
ATOM 930 N N . SER A 1 118 ? -14.117 3.153 31.199 1.00 92.19 118 SER A N 1
ATOM 931 C CA . SER A 1 118 ? -15.499 3.038 31.662 1.00 92.19 118 SER A CA 1
ATOM 932 C C . SER A 1 118 ? -16.010 1.594 31.744 1.00 92.19 118 SER A C 1
ATOM 934 O O . SER A 1 118 ? -17.095 1.370 32.288 1.00 92.19 118 SER A O 1
ATOM 936 N N . ALA A 1 119 ? -15.288 0.630 31.166 1.00 92.19 119 ALA A N 1
ATOM 937 C CA . ALA A 1 119 ? -15.653 -0.782 31.152 1.00 92.19 119 ALA A CA 1
ATOM 938 C C . ALA A 1 119 ? -15.100 -1.555 32.355 1.00 92.19 119 ALA A C 1
ATOM 940 O O . ALA A 1 119 ? -15.695 -2.559 32.744 1.00 92.19 119 ALA A O 1
ATOM 941 N N . PHE A 1 120 ? -14.006 -1.096 32.964 1.00 94.50 120 PHE A N 1
ATOM 942 C CA . PHE A 1 120 ? -13.439 -1.761 34.134 1.00 94.50 120 PHE A CA 1
ATOM 943 C C . PHE A 1 120 ? -14.422 -1.778 35.306 1.00 94.50 120 PHE A C 1
ATOM 945 O O . PHE A 1 120 ? -15.140 -0.807 35.556 1.00 94.50 120 PHE A O 1
ATOM 952 N N . GLY A 1 121 ? -14.475 -2.910 36.005 1.00 93.00 121 GLY A N 1
ATOM 953 C CA . GLY A 1 121 ? -15.429 -3.149 37.088 1.00 93.00 121 GLY A CA 1
ATOM 954 C C . GLY A 1 121 ? -16.857 -3.462 36.626 1.00 93.00 121 GLY A C 1
ATOM 955 O O . GLY A 1 121 ? -17.751 -3.660 37.448 1.00 93.00 121 GLY A O 1
ATOM 956 N N . LYS A 1 122 ? -17.110 -3.514 35.311 1.00 95.75 122 LYS A N 1
ATOM 957 C CA . LYS A 1 122 ? -18.373 -4.016 34.754 1.00 95.75 122 LYS A CA 1
ATOM 958 C C . LYS A 1 122 ? -18.224 -5.476 34.350 1.00 95.75 122 LYS A C 1
ATOM 960 O O . LYS A 1 122 ? -17.172 -5.902 33.880 1.00 95.75 122 LYS A O 1
ATOM 965 N N . SER A 1 123 ? -19.305 -6.236 34.477 1.00 97.19 123 SER A N 1
ATOM 966 C CA . SER A 1 123 ? -19.367 -7.609 33.980 1.00 97.19 123 SER A CA 1
ATOM 967 C C . SER A 1 123 ? -19.396 -7.648 32.455 1.00 97.19 123 SER A C 1
ATOM 969 O O . SER A 1 123 ? -20.162 -6.923 31.816 1.00 97.19 123 SER A O 1
ATOM 971 N N . CYS A 1 124 ? -18.601 -8.539 31.870 1.00 96.94 124 CYS A N 1
ATOM 972 C CA . CYS A 1 124 ? -18.667 -8.862 30.453 1.00 96.94 124 CYS A CA 1
ATOM 973 C C . CYS A 1 124 ? -20.073 -9.385 30.104 1.00 96.94 124 CYS A C 1
ATOM 975 O O . CYS A 1 124 ? -20.576 -10.285 30.781 1.00 96.94 124 CYS A O 1
ATOM 977 N N . PRO A 1 125 ? -20.718 -8.880 29.040 1.00 96.12 125 PRO A N 1
ATOM 978 C CA . PRO A 1 125 ? -22.097 -9.241 28.711 1.00 96.12 125 PRO A CA 1
ATOM 979 C C . PRO A 1 125 ? -22.266 -10.706 28.274 1.00 96.12 125 PRO A C 1
ATOM 981 O O . PRO A 1 125 ? -23.379 -11.222 28.309 1.00 96.12 125 PRO A O 1
ATOM 984 N N . HIS A 1 126 ? -21.179 -11.381 27.885 1.00 95.75 126 HIS A N 1
ATOM 985 C CA . HIS A 1 126 ? -21.195 -12.792 27.485 1.00 95.75 126 HIS A CA 1
ATOM 986 C C . HIS A 1 126 ? -21.002 -13.745 28.664 1.00 95.75 126 HIS A C 1
ATOM 988 O O . HIS A 1 126 ? -21.811 -14.644 28.872 1.00 95.75 126 HIS A O 1
ATOM 994 N N . CYS A 1 127 ? -19.927 -13.568 29.435 1.00 96.44 127 CYS A N 1
ATOM 995 C CA . CYS A 1 127 ? -19.559 -14.506 30.501 1.00 96.44 127 CYS A CA 1
ATOM 996 C C . CYS A 1 127 ? -19.964 -14.044 31.906 1.00 96.44 127 CYS A C 1
ATOM 998 O O . CYS A 1 127 ? -19.820 -14.810 32.852 1.00 96.44 127 CYS A O 1
ATOM 1000 N N . GLN A 1 128 ? -20.452 -12.808 32.054 1.00 96.69 128 GLN A N 1
ATOM 1001 C CA . GLN A 1 128 ? -20.838 -12.175 33.323 1.00 96.69 128 GLN A CA 1
ATOM 1002 C C . GLN A 1 128 ? -19.696 -12.011 34.345 1.00 96.69 128 GLN A C 1
ATOM 1004 O O . GLN A 1 128 ? -19.929 -11.546 35.460 1.00 96.69 128 GLN A O 1
ATOM 1009 N N . VAL A 1 129 ? -18.454 -12.315 33.956 1.00 96.88 129 VAL A N 1
ATOM 1010 C CA . VAL A 1 129 ? -17.249 -12.080 34.761 1.00 96.88 129 VAL A CA 1
ATOM 1011 C C . VAL A 1 129 ? -16.859 -10.607 34.681 1.00 96.88 129 VAL A C 1
ATOM 1013 O O . VAL A 1 129 ? -16.931 -9.999 33.612 1.00 96.88 129 VAL A O 1
ATOM 1016 N N . GLU A 1 130 ? -16.475 -10.030 35.815 1.00 97.44 130 GLU A N 1
ATOM 1017 C CA . GLU A 1 130 ? -16.000 -8.649 35.920 1.00 97.44 130 GLU A CA 1
ATOM 1018 C C . GLU A 1 130 ? -14.741 -8.424 35.071 1.00 97.44 130 GLU A C 1
ATOM 1020 O O . GLU A 1 130 ? -13.847 -9.265 35.048 1.00 97.44 130 GLU A O 1
ATOM 1025 N N . MET A 1 131 ? -14.694 -7.306 34.346 1.00 96.88 131 MET A N 1
ATOM 1026 C CA . MET A 1 131 ? -13.556 -6.928 33.509 1.00 96.88 131 MET A CA 1
ATOM 1027 C C . MET A 1 131 ? -12.516 -6.160 34.327 1.00 96.88 131 MET A C 1
ATOM 1029 O O . MET A 1 131 ? -12.810 -5.084 34.863 1.00 96.88 131 MET A O 1
ATOM 1033 N N . LEU A 1 132 ? -11.298 -6.696 34.377 1.00 96.00 132 LEU A N 1
ATOM 1034 C CA . LEU A 1 132 ? -10.160 -6.113 35.088 1.00 96.00 132 LEU A CA 1
ATOM 1035 C C . LEU A 1 132 ? -9.217 -5.340 34.141 1.00 96.00 132 LEU A C 1
ATOM 1037 O O . LEU A 1 132 ? -9.232 -5.573 32.931 1.00 96.00 132 LEU A O 1
ATOM 1041 N N . PRO A 1 133 ? -8.380 -4.416 34.655 1.00 93.06 133 PRO A N 1
ATOM 1042 C CA . PRO A 1 133 ? -7.423 -3.648 33.846 1.00 93.06 133 PRO A CA 1
ATOM 1043 C C . PRO A 1 133 ? -6.423 -4.486 33.041 1.00 93.06 133 PRO A C 1
ATOM 1045 O O . PRO A 1 133 ? -5.982 -4.061 31.970 1.00 93.06 133 PRO A O 1
ATOM 1048 N N . GLU A 1 134 ? -6.053 -5.649 33.566 1.00 93.88 134 GLU A N 1
ATOM 1049 C CA . GLU A 1 134 ? -5.142 -6.623 32.965 1.00 93.88 134 GLU A CA 1
ATOM 1050 C C . GLU A 1 134 ? -5.802 -7.549 31.934 1.00 93.88 134 GLU A C 1
ATOM 1052 O O . GLU A 1 134 ? -5.091 -8.234 31.194 1.00 93.88 134 GLU A O 1
ATOM 1057 N N . ASP A 1 135 ? -7.133 -7.569 31.861 1.00 95.06 135 ASP A N 1
ATOM 1058 C CA . ASP A 1 135 ? -7.849 -8.449 30.947 1.00 95.06 135 ASP A CA 1
ATOM 1059 C C . ASP A 1 135 ? -7.694 -7.998 29.492 1.00 95.06 135 ASP A C 1
ATOM 1061 O O . ASP A 1 135 ? -7.718 -6.807 29.163 1.00 95.06 135 ASP A O 1
ATOM 1065 N N . GLU A 1 136 ? -7.625 -8.974 28.583 1.00 96.25 136 GLU A N 1
ATOM 1066 C CA . GLU A 1 136 ? -7.761 -8.693 27.158 1.00 96.25 136 GLU A CA 1
ATOM 1067 C C . GLU A 1 136 ? -9.222 -8.359 26.830 1.00 96.25 136 GLU A C 1
ATOM 1069 O O . GLU A 1 136 ? -10.091 -9.239 26.801 1.00 96.25 136 GLU A O 1
ATOM 1074 N N . ILE A 1 137 ? -9.492 -7.082 26.566 1.00 96.31 137 ILE A N 1
ATOM 1075 C CA . ILE A 1 137 ? -10.832 -6.551 26.303 1.00 96.31 137 ILE A CA 1
ATOM 1076 C C . ILE A 1 137 ? -10.906 -6.043 24.868 1.00 96.31 137 ILE A C 1
ATOM 1078 O O . ILE A 1 137 ? -9.993 -5.398 24.352 1.00 96.31 137 ILE A O 1
ATOM 1082 N N . VAL A 1 138 ? -12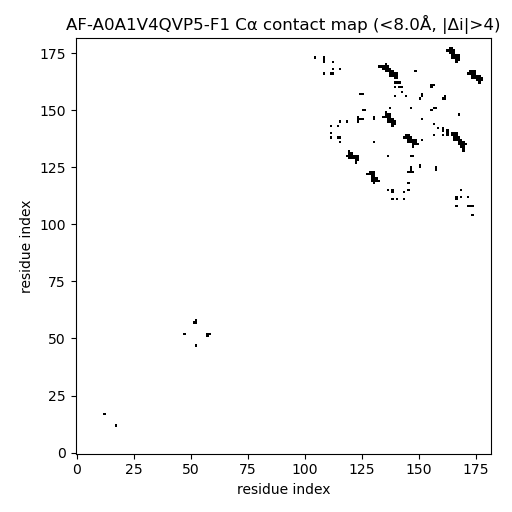.037 -6.325 24.236 1.00 96.75 138 VAL A N 1
ATOM 1083 C CA . VAL A 1 138 ? -12.403 -5.852 22.908 1.00 96.75 138 VAL A CA 1
ATOM 1084 C C . VAL A 1 138 ? -13.481 -4.790 23.049 1.00 96.75 138 VAL A C 1
ATOM 1086 O O . VAL A 1 138 ? -14.486 -5.022 23.724 1.00 96.75 138 VAL A O 1
ATOM 1089 N N . ILE A 1 139 ? -13.305 -3.658 22.368 1.00 96.69 139 ILE A N 1
ATOM 1090 C CA . ILE A 1 139 ? -14.352 -2.646 22.199 1.00 96.69 139 ILE A CA 1
ATOM 1091 C C . ILE A 1 139 ? -14.872 -2.702 20.763 1.00 96.69 139 ILE A C 1
ATOM 1093 O O . ILE A 1 139 ? -14.114 -2.536 19.801 1.00 96.69 139 ILE A O 1
ATOM 1097 N N . CYS A 1 140 ? -16.179 -2.918 20.613 1.00 95.25 140 CYS A N 1
ATOM 1098 C CA . CYS A 1 140 ? -16.844 -2.842 19.315 1.00 95.25 140 CYS A CA 1
ATOM 1099 C C . CYS A 1 140 ? -16.990 -1.370 18.883 1.00 95.25 140 CYS A C 1
ATOM 1101 O O . CYS A 1 140 ? -17.642 -0.612 19.601 1.00 95.25 140 CYS A O 1
ATOM 1103 N N . PRO A 1 141 ? -16.487 -0.945 17.709 1.00 94.12 141 PRO A N 1
ATOM 1104 C CA . PRO A 1 141 ? -16.587 0.454 17.282 1.00 94.12 141 PRO A CA 1
ATOM 1105 C C . PRO A 1 141 ? -18.020 0.891 16.951 1.00 94.12 141 PRO A C 1
ATOM 1107 O O . PRO A 1 141 ? -18.316 2.078 16.951 1.00 94.12 141 PRO A O 1
ATOM 1110 N N . THR A 1 142 ? -18.920 -0.055 16.668 1.00 93.81 142 THR A N 1
ATOM 1111 C CA . THR A 1 142 ? -20.297 0.244 16.252 1.00 93.81 142 THR A CA 1
ATOM 1112 C C . THR A 1 142 ? -21.221 0.527 17.433 1.00 93.81 142 THR A C 1
ATOM 1114 O O . THR A 1 142 ? -22.012 1.461 17.390 1.00 93.81 142 THR A O 1
ATOM 1117 N N . CYS A 1 143 ? -21.152 -0.300 18.481 1.00 94.94 143 CYS A N 1
ATOM 1118 C CA . CYS A 1 143 ? -22.050 -0.211 19.640 1.00 94.94 143 CYS A CA 1
ATOM 1119 C C . CYS A 1 143 ? -21.327 0.117 20.951 1.00 94.94 143 CYS A C 1
ATOM 1121 O O . CYS A 1 143 ? -21.968 0.159 21.999 1.00 94.94 143 CYS A O 1
ATOM 1123 N N . LEU A 1 144 ? -20.003 0.301 20.906 1.00 95.06 144 LEU A N 1
ATOM 1124 C CA . LEU A 1 144 ? -19.146 0.678 22.038 1.00 95.06 144 LEU A CA 1
ATOM 1125 C C . LEU A 1 144 ? -19.206 -0.297 23.222 1.00 95.06 144 LEU A C 1
ATOM 1127 O O . LEU A 1 144 ? -18.819 0.029 24.341 1.00 95.06 144 LEU A O 1
ATOM 1131 N N . THR A 1 145 ? -19.695 -1.514 22.981 1.00 95.69 145 THR A N 1
ATOM 1132 C CA . THR A 1 145 ? -19.772 -2.550 24.006 1.00 95.69 145 THR A CA 1
ATOM 1133 C C . THR A 1 145 ? -18.393 -3.152 24.233 1.00 95.69 145 THR A C 1
ATOM 1135 O O . THR A 1 145 ? -17.705 -3.521 23.276 1.00 95.69 145 THR A O 1
ATOM 1138 N N . ALA A 1 146 ? -18.019 -3.246 25.507 1.00 96.81 146 ALA A N 1
ATOM 1139 C CA . ALA A 1 146 ? -16.806 -3.894 25.973 1.00 96.81 146 ALA A CA 1
ATOM 1140 C C . ALA A 1 146 ? -17.086 -5.349 26.354 1.00 96.81 146 ALA A C 1
ATOM 1142 O O . ALA A 1 146 ? -18.092 -5.649 27.000 1.00 96.81 146 ALA A O 1
ATOM 1143 N N . GLN A 1 147 ? -16.196 -6.250 25.957 1.00 96.75 147 GLN A N 1
ATOM 1144 C CA . GLN A 1 147 ? -16.281 -7.672 26.281 1.00 96.75 147 GLN A CA 1
ATOM 1145 C C . GLN A 1 147 ? -14.891 -8.303 26.281 1.00 96.75 147 GLN A C 1
ATOM 1147 O O . GLN A 1 147 ? -13.994 -7.828 25.585 1.00 96.75 147 GLN A O 1
ATOM 1152 N N . HIS A 1 148 ? -14.706 -9.399 27.019 1.00 97.50 148 HIS A N 1
ATOM 1153 C CA . HIS A 1 148 ? -13.462 -10.166 26.946 1.00 97.50 148 HIS A CA 1
ATOM 1154 C C . HIS A 1 148 ? -13.197 -10.625 25.517 1.00 97.50 148 HIS A C 1
ATOM 1156 O O . HIS A 1 148 ? -14.105 -11.095 24.822 1.00 97.50 148 HIS A O 1
ATOM 1162 N N . ARG A 1 149 ? -11.934 -10.555 25.100 1.00 96.19 149 ARG A N 1
ATOM 1163 C CA . ARG A 1 149 ? -11.512 -10.951 23.759 1.00 96.19 149 ARG A CA 1
ATOM 1164 C C . ARG A 1 149 ? -11.908 -12.372 23.413 1.00 96.19 149 ARG A C 1
ATOM 1166 O O . ARG A 1 149 ? -12.506 -12.596 22.372 1.00 96.19 149 ARG A O 1
ATOM 1173 N N . VAL A 1 150 ? -11.681 -13.307 24.330 1.00 96.56 150 VAL A N 1
ATOM 1174 C CA . VAL A 1 150 ? -12.065 -14.710 24.136 1.00 96.56 150 VAL A CA 1
ATOM 1175 C C . VAL A 1 150 ? -13.572 -14.849 23.887 1.00 96.56 150 VAL A C 1
ATOM 1177 O O . VAL A 1 150 ? -13.987 -15.628 23.035 1.00 96.56 150 VAL A O 1
ATOM 1180 N N . CYS A 1 151 ? -14.408 -14.065 24.577 1.00 97.12 151 CYS A N 1
ATOM 1181 C CA . CYS A 1 151 ? -15.856 -14.082 24.352 1.00 97.12 151 CYS A CA 1
ATOM 1182 C C . CYS A 1 151 ? -16.230 -13.492 22.985 1.00 97.12 151 CYS A C 1
ATOM 1184 O O . CYS A 1 151 ? -17.126 -14.006 22.319 1.00 97.12 151 CYS A O 1
ATOM 1186 N N . PHE A 1 152 ? -15.534 -12.435 22.555 1.00 96.50 152 PHE A N 1
ATOM 1187 C CA . PHE A 1 152 ? -15.701 -11.860 21.221 1.00 96.50 152 PHE A CA 1
ATOM 1188 C C . PHE A 1 152 ? -15.297 -12.828 20.112 1.00 96.50 152 PHE A C 1
ATOM 1190 O O . PHE A 1 152 ? -16.056 -13.011 19.170 1.00 96.50 152 PHE A O 1
ATOM 1197 N N . ASP A 1 153 ? -14.152 -13.489 20.236 1.00 94.81 153 ASP A N 1
ATOM 1198 C CA . ASP A 1 153 ? -13.654 -14.397 19.204 1.00 94.81 153 ASP A CA 1
ATOM 1199 C C . ASP A 1 153 ? -14.560 -15.634 19.041 1.00 94.81 153 ASP A C 1
ATOM 1201 O O . ASP A 1 153 ? -14.687 -16.173 17.943 1.00 94.81 153 ASP A O 1
ATOM 1205 N N . LEU A 1 154 ? -15.229 -16.072 20.117 1.00 95.31 154 LEU A N 1
ATOM 1206 C CA . LEU A 1 154 ? -16.131 -17.229 20.099 1.00 95.31 154 LEU A CA 1
ATOM 1207 C C . LEU A 1 154 ? -17.549 -16.906 19.609 1.00 95.31 154 LEU A C 1
ATOM 1209 O O . LEU A 1 154 ? -18.136 -17.707 18.883 1.00 95.31 154 LEU A O 1
ATOM 1213 N N . ALA A 1 155 ? -18.122 -15.780 20.040 1.00 94.75 155 ALA A N 1
ATOM 1214 C CA . ALA A 1 155 ? -19.542 -15.470 19.837 1.00 94.75 155 ALA A CA 1
ATOM 1215 C C . ALA A 1 155 ? -19.795 -14.170 19.055 1.00 94.75 155 ALA A C 1
ATOM 1217 O O . ALA A 1 155 ? -20.939 -13.850 18.737 1.00 94.75 155 ALA A O 1
ATOM 1218 N N . GLY A 1 156 ? -18.746 -13.409 18.747 1.00 94.56 156 GLY A N 1
ATOM 1219 C CA . GLY A 1 156 ? -18.845 -12.072 18.179 1.00 94.56 156 GLY A CA 1
ATOM 1220 C C . GLY A 1 156 ? -19.359 -11.033 19.178 1.00 94.56 156 GLY A C 1
ATOM 1221 O O . GLY A 1 156 ? -19.367 -11.218 20.403 1.00 94.56 156 GLY A O 1
ATOM 1222 N N . CYS A 1 157 ? -19.795 -9.894 18.642 1.00 95.69 157 CYS A N 1
ATOM 1223 C CA . CYS A 1 157 ? -20.437 -8.849 19.432 1.00 95.69 157 CYS A CA 1
ATOM 1224 C C . CYS A 1 157 ? -21.783 -9.347 19.978 1.00 95.69 157 CYS A C 1
ATOM 1226 O O . CYS A 1 157 ? -22.616 -9.823 19.208 1.00 95.69 157 CYS A O 1
ATOM 1228 N N . ILE A 1 158 ? -22.036 -9.172 21.281 1.00 95.19 158 ILE A N 1
ATOM 1229 C CA . ILE A 1 158 ? -23.312 -9.569 21.915 1.00 95.19 158 ILE A CA 1
ATOM 1230 C C . ILE A 1 158 ? -24.540 -8.922 21.250 1.00 95.19 158 ILE A C 1
ATOM 1232 O O . ILE A 1 158 ? -25.608 -9.523 21.185 1.00 95.19 158 ILE A O 1
ATOM 1236 N N . ASN A 1 159 ? -24.374 -7.717 20.697 1.00 95.75 159 ASN A N 1
ATOM 1237 C CA . ASN A 1 159 ? -25.433 -6.983 20.002 1.00 95.75 159 ASN A CA 1
ATOM 1238 C C . ASN A 1 159 ? -25.589 -7.393 18.525 1.00 95.75 159 ASN A C 1
ATOM 1240 O O . ASN A 1 159 ? -26.339 -6.757 17.790 1.00 95.75 159 ASN A O 1
ATOM 1244 N N . GLY A 1 160 ? -24.857 -8.411 18.057 1.00 94.06 160 GLY A N 1
ATOM 1245 C CA . GLY A 1 160 ? -24.915 -8.886 16.673 1.00 94.06 160 GLY A CA 1
ATOM 1246 C C . GLY A 1 160 ? -24.236 -7.968 15.650 1.00 94.06 160 GLY A C 1
ATOM 1247 O O . GLY A 1 160 ? -24.490 -8.094 14.454 1.00 94.06 160 GLY A O 1
ATOM 1248 N N . CYS A 1 161 ? -23.385 -7.033 16.085 1.00 95.06 161 CYS A N 1
ATOM 1249 C CA . CYS A 1 161 ? -22.618 -6.187 15.168 1.00 95.06 161 CYS A CA 1
ATOM 1250 C C . CYS A 1 161 ? -21.573 -7.009 14.395 1.00 95.06 161 CYS A C 1
ATOM 1252 O O . CYS A 1 161 ? -20.910 -7.868 14.978 1.00 95.06 161 CYS A O 1
ATOM 1254 N N . GLN A 1 162 ? -21.362 -6.667 13.122 1.00 93.25 162 GLN A N 1
ATOM 1255 C CA . GLN A 1 162 ? -20.260 -7.165 12.288 1.00 93.25 162 GLN A CA 1
ATOM 1256 C C . GLN A 1 162 ? -19.294 -6.011 11.996 1.00 93.25 162 GLN A C 1
ATOM 1258 O O . GLN A 1 162 ? -19.397 -5.385 10.942 1.00 93.25 162 GLN A O 1
ATOM 1263 N N . PRO A 1 163 ? -18.443 -5.625 12.963 1.00 91.75 163 PRO A N 1
ATOM 1264 C CA . PRO A 1 163 ? -17.532 -4.515 12.754 1.00 91.75 163 PRO A CA 1
ATOM 1265 C C . PRO A 1 163 ? -16.355 -4.941 11.866 1.00 91.75 163 PRO A C 1
ATOM 1267 O O . PRO A 1 163 ? -15.815 -6.033 12.026 1.00 91.75 163 PRO A O 1
ATOM 1270 N N . ASP A 1 164 ? -15.909 -4.052 10.978 1.00 91.38 164 ASP A N 1
ATOM 1271 C CA . ASP A 1 164 ? -14.734 -4.302 10.129 1.00 91.38 164 ASP A CA 1
ATOM 1272 C C . ASP A 1 164 ? -13.433 -4.367 10.938 1.00 91.38 164 ASP A C 1
ATOM 1274 O O . ASP A 1 164 ? -12.471 -5.031 10.547 1.00 91.38 164 ASP A O 1
ATOM 1278 N N . TYR A 1 165 ? -13.406 -3.690 12.086 1.00 93.38 165 TYR A N 1
ATOM 1279 C CA . TYR A 1 165 ? -12.276 -3.649 12.998 1.00 93.38 165 TYR A CA 1
ATOM 1280 C C . TYR A 1 165 ? -12.730 -3.600 14.454 1.00 93.38 165 TYR A C 1
ATOM 1282 O O . TYR A 1 165 ? -13.860 -3.229 14.759 1.00 93.38 165 TYR A O 1
ATOM 1290 N N . VAL A 1 166 ? -11.837 -3.933 15.376 1.00 95.31 166 VAL A N 1
ATOM 1291 C CA . VAL A 1 166 ? -12.067 -3.800 16.816 1.00 95.31 166 VAL A CA 1
ATOM 1292 C C . VAL A 1 166 ? -10.852 -3.226 17.519 1.00 95.31 166 VAL A C 1
ATOM 1294 O O . VAL A 1 166 ? -9.723 -3.411 17.071 1.00 95.31 166 VAL A O 1
ATOM 1297 N N . TYR A 1 167 ? -11.078 -2.532 18.629 1.00 96.31 167 TYR A N 1
ATOM 1298 C CA . TYR A 1 167 ? -9.999 -2.043 19.479 1.00 96.31 167 TYR A CA 1
ATOM 1299 C C . TYR A 1 167 ? -9.672 -3.076 20.564 1.00 96.31 167 TYR A C 1
ATOM 1301 O O . TYR A 1 167 ? -10.585 -3.581 21.220 1.00 96.31 167 TYR A O 1
ATOM 1309 N N . LEU A 1 168 ? -8.383 -3.380 20.744 1.00 95.31 168 LEU A N 1
ATOM 1310 C CA . LEU A 1 168 ? -7.878 -4.330 21.737 1.00 95.31 168 LEU A CA 1
ATOM 1311 C C . LEU A 1 168 ? -7.140 -3.617 22.873 1.00 95.31 168 LEU A C 1
ATOM 1313 O O . LEU A 1 168 ? -6.111 -2.981 22.648 1.00 95.31 168 LEU A O 1
ATOM 1317 N N . HIS A 1 169 ? -7.602 -3.825 24.102 1.00 94.62 169 HIS A N 1
ATOM 1318 C CA . HIS A 1 169 ? -6.897 -3.496 25.344 1.00 94.62 169 HIS A CA 1
ATOM 1319 C C . HIS A 1 169 ? -6.312 -4.778 25.963 1.00 94.62 169 HIS A C 1
ATOM 1321 O O . HIS A 1 169 ? -6.958 -5.815 25.835 1.00 94.62 169 HIS A O 1
ATOM 1327 N N . PRO A 1 170 ? -5.126 -4.768 26.605 1.00 94.06 170 PRO A N 1
ATOM 1328 C CA . PRO A 1 170 ? -4.179 -3.657 26.775 1.00 94.06 170 PRO A CA 1
ATOM 1329 C C . PRO A 1 170 ? -3.223 -3.450 25.591 1.00 94.06 170 PRO A C 1
ATOM 1331 O O . PRO A 1 170 ? -2.302 -2.645 25.677 1.00 94.06 170 PRO A O 1
ATOM 1334 N N . ALA A 1 171 ? -3.414 -4.166 24.480 1.00 92.88 171 ALA A N 1
ATOM 1335 C CA . ALA A 1 171 ? -2.529 -4.085 23.315 1.00 92.88 171 ALA A CA 1
ATOM 1336 C C . ALA A 1 171 ? -2.523 -2.712 22.604 1.00 92.88 17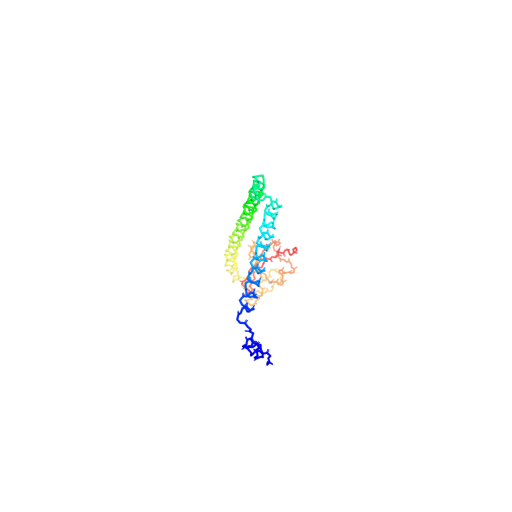1 ALA A C 1
ATOM 1338 O O . ALA A 1 171 ? -1.675 -2.503 21.737 1.00 92.88 171 ALA A O 1
ATOM 1339 N N . ASP A 1 172 ? -3.466 -1.823 22.937 1.00 92.69 172 ASP A N 1
ATOM 1340 C CA . ASP A 1 172 ? -3.627 -0.455 22.420 1.00 92.69 172 ASP A CA 1
ATOM 1341 C C . ASP A 1 172 ? -3.538 -0.371 20.886 1.00 92.69 172 ASP A C 1
ATOM 1343 O O . ASP A 1 172 ? -2.838 0.455 20.289 1.00 92.69 172 ASP A O 1
ATOM 1347 N N . ARG A 1 173 ? -4.237 -1.296 20.218 1.00 92.56 173 ARG A N 1
ATOM 1348 C CA . ARG A 1 173 ? -4.249 -1.386 18.756 1.00 92.56 173 ARG A CA 1
ATOM 1349 C C . ARG A 1 173 ? -5.617 -1.751 18.213 1.00 92.56 173 ARG A C 1
ATOM 1351 O O . ARG A 1 173 ? -6.370 -2.505 18.826 1.00 92.56 173 ARG A O 1
ATOM 1358 N N . ILE A 1 174 ? -5.883 -1.264 17.008 1.00 92.75 174 ILE A N 1
ATOM 1359 C CA . ILE A 1 174 ? -7.029 -1.674 16.206 1.00 92.75 174 ILE A CA 1
ATOM 1360 C C . ILE A 1 174 ? -6.651 -2.915 15.388 1.00 92.75 174 ILE A C 1
ATOM 1362 O O . ILE A 1 174 ? -5.571 -2.967 14.799 1.00 92.75 174 ILE A O 1
ATOM 1366 N N . VAL A 1 175 ? -7.533 -3.911 15.360 1.00 92.38 175 VAL A N 1
ATOM 1367 C CA . VAL A 1 175 ? -7.394 -5.135 14.564 1.00 92.38 175 VAL A CA 1
ATOM 1368 C C . VAL A 1 175 ? -8.556 -5.234 13.590 1.00 92.38 175 VAL A C 1
ATOM 1370 O O . VAL A 1 175 ? -9.711 -5.220 14.005 1.00 92.38 175 VAL A O 1
ATOM 1373 N N . GLU A 1 176 ? -8.246 -5.340 12.303 1.00 91.38 176 GLU A N 1
ATOM 1374 C CA . GLU A 1 176 ? -9.223 -5.602 11.244 1.00 91.38 176 GLU A CA 1
ATOM 1375 C C . GLU A 1 176 ? -9.662 -7.075 11.288 1.00 91.38 176 GLU A C 1
ATOM 1377 O O . GLU A 1 176 ? -8.824 -7.972 11.366 1.00 91.38 176 GLU A O 1
ATOM 1382 N N . LEU A 1 177 ? -10.970 -7.333 11.244 1.00 88.19 177 LEU A N 1
ATOM 1383 C CA . LEU A 1 177 ? -11.553 -8.679 11.348 1.00 88.19 177 LEU A CA 1
ATOM 1384 C C . LEU A 1 177 ? -11.840 -9.321 9.984 1.00 88.19 177 LEU A C 1
ATOM 1386 O O . LEU A 1 177 ? -11.957 -10.542 9.884 1.00 88.19 177 LEU A O 1
ATOM 1390 N N . HIS A 1 178 ? -11.970 -8.513 8.928 1.00 72.12 178 HIS A N 1
ATOM 1391 C CA . HIS A 1 178 ? -12.410 -8.956 7.599 1.00 72.12 178 HIS A CA 1
ATOM 1392 C C . HIS A 1 178 ? -11.343 -8.848 6.507 1.00 72.12 178 HIS A C 1
ATOM 1394 O O . HIS A 1 178 ? -11.669 -8.812 5.319 1.00 72.12 178 HIS A O 1
ATOM 1400 N N . THR A 1 179 ? -10.062 -8.894 6.867 1.00 57.41 179 THR A N 1
ATOM 1401 C CA . THR A 1 179 ? -9.008 -9.173 5.888 1.00 57.41 179 THR A CA 1
ATOM 1402 C C . THR A 1 179 ? -9.061 -10.649 5.506 1.00 57.41 179 THR A C 1
ATOM 1404 O O . THR A 1 179 ? -8.323 -11.490 6.012 1.00 57.41 179 THR A O 1
ATOM 1407 N N . LYS A 1 180 ? -9.972 -10.981 4.583 1.00 45.38 180 LYS A N 1
ATOM 1408 C CA . LYS A 1 180 ? -9.829 -12.181 3.760 1.00 45.38 180 LYS A CA 1
ATOM 1409 C C . LYS A 1 180 ? -8.477 -12.073 3.061 1.00 45.38 180 LYS A C 1
ATOM 1411 O O . LYS A 1 180 ? -8.302 -11.245 2.172 1.00 45.38 180 LYS A O 1
ATOM 1416 N N . THR A 1 181 ? -7.525 -12.887 3.492 1.00 44.34 181 THR A N 1
ATOM 1417 C CA . THR A 1 181 ? -6.429 -13.330 2.641 1.00 44.34 181 THR A CA 1
ATOM 1418 C C . THR A 1 181 ? -7.055 -14.044 1.446 1.00 44.34 181 THR A C 1
ATOM 1420 O O . THR A 1 181 ? -7.503 -15.184 1.567 1.00 44.34 181 THR A O 1
ATOM 1423 N N . GLU A 1 182 ? -7.177 -13.327 0.328 1.00 40.78 182 GLU A N 1
ATOM 1424 C CA . GLU A 1 182 ? -7.190 -13.952 -1.000 1.00 40.78 182 GLU A CA 1
ATOM 1425 C C . GLU A 1 182 ? -5.835 -14.612 -1.284 1.00 40.78 182 GLU A C 1
ATOM 1427 O O . GLU A 1 182 ? -4.794 -14.037 -0.879 1.00 40.78 182 GLU A O 1
#

Sequence (182 aa):
MTGWCFVALVLQADPGKLISLTLITTLISAVFIAIIAVALGYVITRMRRALGEGRPEHSQYLLEQTRKELLELAQKKRVEQKRTAEIAQKLEQQKAQKETVRQAHEEARVSLAEHVQSAFGKSCPHCQVEMLPEDEIVICPTCLTAQHRVCFDLAGCINGCQPDYVYLHPADRIVELHTKTE

pLDDT: mean 84.26, std 14.87, range [40.78, 97.5]

Solvent-accessible surface area (backbone atoms only — not comparable to full-atom values): 10607 Å² total; per-residue (Å²): 144,86,84,79,74,77,75,75,75,66,83,82,62,59,71,72,59,55,54,54,52,53,53,52,52,52,51,54,51,52,52,52,50,53,52,49,53,53,52,51,54,50,52,53,54,49,48,53,63,71,66,45,81,82,45,73,66,60,57,50,51,53,52,54,50,52,50,49,54,51,52,52,52,53,50,53,52,53,53,50,53,48,52,53,49,54,52,51,51,53,51,51,52,52,51,53,52,52,50,54,52,51,51,54,52,51,55,50,48,57,60,52,55,61,53,51,70,76,37,49,79,37,54,18,83,82,79,62,49,67,35,54,86,87,45,54,31,30,35,39,77,85,77,68,49,59,32,43,38,72,52,34,76,74,68,44,46,93,87,70,60,85,59,63,41,34,40,34,37,76,75,77,43,76,44,72,70,68,78,74,81,124

Foldseek 3Di:
DPPPPPPPPPVPDDPVVVVVVVVVVVVVVVVVVVVVVVVVVVVVVVVCVVVCVPDPVVVVVVVVVVVVVVVVVVVVVVVVVVVVVVVVVVVVVVVVVVVVVVVVQVVLLVVLVVLVVVQAQAAAPQPRDGDHLPFWWKAASPPRHIHGPVSCVVPNDPVPDDGQWIAIPPVSGIDGDPPPPD

Secondary structure (DSSP, 8-state):
--SSSSSTTSTTS-HHHHHHHHHHHHHHHHHHHHHHHHHHHHHHHHHHHHS-TT-HHHHHHHHHHHHHHHHHHHHHHHHHHHHHHHHHHHHHHHHHHHHHHHHHHHHHHHHHHHHHHTTTTSBPTTT-PBPPTTS-EEE-TTT--EEEHHHHHHH--TT----SEEEEETTTEEEES-----

Mean predicted aligned error: 15.5 Å